Protein AF-A0A7C2ALP2-F1 (afdb_monomer_lite)

Sequence (215 aa):
ESLTKATGLYDIWLYVAELVGLPAATTARVCMTFLVVGSTAAFIIWMESPIRAMFAEVPAGTFPNALTRRDEHGTHHQALWSQAAVVSVLILLPLVSIWTGTRGSEEFLTLLNDMSSLSLVVPYVFIALAYVRARRQGMQAPFQMTSSNRVATAVGMLVLVVSALGYFGAGLFALQEDPIRWTYVAVVYGGPIALIFLGLALRAVSLRLHGTPRR

Secondary structure (DSSP, 8-state):
----TTTHHHHHHHHHHHHHTS-HHHHHHHHHHHHHHHHHHHHHHHHHHHHHHHHHHSPTTSS-HHHH---TTS--HHHHHHHHHHHHHHHHHHHHHHHTTSS-HHHHHHHHHHHHHHHHHHHHHHHHHHHHHHHHTT---SS-S-S-HHHHHHHHHHHHHHHHHHHHHHHHGGGSSSS--HHHHHHHHHHHHHHHHHHHHHHHHHHHHH-SPP-

Radius of gyration: 22.5 Å; chains: 1; bounding box: 46×51×53 Å

Structure (mmCIF, N/CA/C/O backbone):
data_AF-A0A7C2ALP2-F1
#
_entry.id   AF-A0A7C2ALP2-F1
#
loop_
_atom_site.group_PDB
_atom_site.id
_atom_site.type_symbol
_atom_site.label_atom_id
_atom_site.label_alt_id
_atom_site.label_comp_id
_atom_site.label_asym_id
_atom_site.label_entity_id
_atom_site.label_seq_id
_atom_site.pdbx_PDB_ins_code
_atom_site.Cartn_x
_atom_site.Cartn_y
_atom_site.Cartn_z
_atom_site.occupancy
_atom_site.B_iso_or_equiv
_atom_site.auth_seq_id
_atom_site.auth_comp_id
_atom_site.auth_asym_id
_atom_site.auth_atom_id
_atom_site.pdbx_PDB_model_num
ATOM 1 N N . GLU A 1 1 ? 7.553 17.684 -25.164 1.00 45.72 1 GLU A N 1
ATOM 2 C CA . GLU A 1 1 ? 7.094 16.322 -24.822 1.00 45.72 1 GLU A CA 1
ATOM 3 C C . GLU A 1 1 ? 6.236 16.370 -23.574 1.00 45.72 1 GLU A C 1
ATOM 5 O O . GLU A 1 1 ? 6.493 17.193 -22.703 1.00 45.72 1 GLU A O 1
ATOM 10 N N . SER A 1 2 ? 5.190 15.550 -23.505 1.00 53.53 2 SER A N 1
ATOM 11 C CA . SER A 1 2 ? 4.434 15.346 -22.269 1.00 53.53 2 SER A CA 1
ATOM 12 C C . SER A 1 2 ? 5.289 14.547 -21.285 1.00 53.53 2 SER A C 1
ATOM 14 O O . SER A 1 2 ? 5.757 13.472 -21.645 1.00 53.53 2 SER A O 1
ATOM 16 N N . LEU A 1 3 ? 5.468 15.050 -20.062 1.00 61.44 3 LEU A N 1
ATOM 17 C CA . LEU A 1 3 ? 6.101 14.314 -18.963 1.00 61.44 3 LEU A CA 1
ATOM 18 C C . LEU A 1 3 ? 5.344 13.002 -18.705 1.00 61.44 3 LEU A C 1
ATOM 20 O O . LEU A 1 3 ? 4.203 13.012 -18.244 1.00 61.44 3 LEU A O 1
ATOM 24 N N . THR A 1 4 ? 5.986 11.881 -19.007 1.00 70.50 4 THR A N 1
ATOM 25 C CA . THR A 1 4 ? 5.504 10.521 -18.732 1.00 70.50 4 THR A CA 1
ATOM 26 C C . THR A 1 4 ? 5.921 10.081 -17.325 1.00 70.50 4 THR A C 1
ATOM 28 O O . THR A 1 4 ? 7.003 10.447 -16.865 1.00 70.50 4 THR A O 1
ATOM 31 N N . LYS A 1 5 ? 5.105 9.304 -16.594 1.00 68.38 5 LYS A N 1
ATOM 32 C CA . LYS A 1 5 ? 5.440 8.879 -15.216 1.00 68.38 5 LYS A CA 1
ATOM 33 C C . LYS A 1 5 ? 6.710 8.020 -15.168 1.00 68.38 5 LYS A C 1
ATOM 35 O O . LYS A 1 5 ? 7.434 8.059 -14.178 1.00 68.38 5 LYS A O 1
ATOM 40 N N . ALA A 1 6 ? 6.987 7.261 -16.225 1.00 70.00 6 ALA A N 1
ATOM 41 C CA . ALA A 1 6 ? 8.123 6.358 -16.343 1.00 70.00 6 ALA A CA 1
ATOM 42 C C . ALA A 1 6 ? 9.454 7.092 -16.570 1.00 70.00 6 ALA A C 1
ATOM 44 O O . ALA A 1 6 ? 10.488 6.624 -16.097 1.00 70.00 6 ALA A O 1
ATOM 45 N N . THR A 1 7 ? 9.442 8.234 -17.265 1.00 81.88 7 THR A N 1
ATOM 46 C CA . THR A 1 7 ? 10.653 9.020 -17.579 1.00 81.88 7 THR A CA 1
ATOM 47 C C . THR A 1 7 ? 10.757 10.309 -16.777 1.00 81.88 7 THR A C 1
ATOM 49 O O . THR A 1 7 ? 11.836 10.886 -16.699 1.00 81.88 7 THR A O 1
ATOM 52 N N . GLY A 1 8 ? 9.679 10.736 -16.116 1.00 83.25 8 GLY A N 1
ATOM 53 C CA . GLY A 1 8 ? 9.558 12.092 -15.589 1.00 83.25 8 GLY A CA 1
ATOM 54 C C . GLY A 1 8 ? 10.661 12.499 -14.616 1.00 83.25 8 GLY A C 1
ATOM 55 O O . GLY A 1 8 ? 11.104 13.640 -14.641 1.00 83.25 8 GLY A O 1
ATOM 56 N N . LEU A 1 9 ? 11.174 11.568 -13.805 1.00 86.06 9 LEU A N 1
ATOM 57 C CA . LEU A 1 9 ? 12.315 11.841 -12.923 1.00 86.06 9 LEU A CA 1
ATOM 58 C C . LEU A 1 9 ? 13.596 12.160 -13.705 1.00 86.06 9 LEU A C 1
ATOM 60 O O . LEU A 1 9 ? 14.333 13.061 -13.317 1.00 86.06 9 LEU A O 1
ATOM 64 N N . TYR A 1 10 ? 13.854 11.450 -14.803 1.00 89.44 10 TYR A N 1
ATOM 65 C CA . TYR A 1 10 ? 14.991 11.723 -15.680 1.00 89.44 10 TYR A CA 1
ATOM 66 C C . TYR A 1 10 ? 14.815 13.059 -16.411 1.00 89.44 10 TYR A C 1
ATOM 68 O O . TYR A 1 10 ? 15.737 13.874 -16.422 1.00 89.44 10 TYR A O 1
ATOM 76 N N . ASP A 1 11 ? 13.613 13.312 -16.931 1.00 89.19 11 ASP A N 1
ATOM 77 C CA . ASP A 1 11 ? 13.280 14.524 -17.687 1.00 89.19 11 ASP A CA 1
ATOM 78 C C . ASP A 1 11 ? 13.404 15.791 -16.822 1.00 89.19 11 ASP A C 1
ATOM 80 O O . ASP A 1 11 ? 13.928 16.812 -17.270 1.00 89.19 11 ASP A O 1
ATOM 84 N N . ILE A 1 12 ? 13.008 15.714 -15.545 1.00 90.50 12 ILE A N 1
ATOM 85 C CA . ILE A 1 12 ? 13.205 16.800 -14.573 1.00 90.50 12 ILE A CA 1
ATOM 86 C C . ILE A 1 12 ? 14.693 17.129 -14.426 1.00 90.50 12 ILE A C 1
ATOM 88 O O . ILE A 1 12 ? 15.065 18.302 -14.433 1.00 90.50 12 ILE A O 1
ATOM 92 N N . TRP A 1 13 ? 15.558 16.120 -14.308 1.00 92.12 13 TRP A N 1
ATOM 93 C CA . TRP A 1 13 ? 16.991 16.362 -14.156 1.00 92.12 13 TRP A CA 1
ATOM 94 C C . TRP A 1 13 ? 17.646 16.911 -15.422 1.00 92.12 13 TRP A C 1
ATOM 96 O O . TRP A 1 13 ? 18.584 17.699 -15.302 1.00 92.12 13 TRP A O 1
ATOM 106 N N . LEU A 1 14 ? 17.154 16.547 -16.611 1.00 91.62 14 LEU A N 1
ATOM 107 C CA . LEU A 1 14 ? 17.582 17.178 -17.862 1.00 91.62 14 LEU A CA 1
ATOM 108 C C . LEU A 1 14 ? 17.275 18.679 -17.839 1.00 91.62 14 LEU A C 1
ATOM 110 O O . LEU A 1 14 ? 18.182 19.490 -18.014 1.00 91.62 14 LEU A O 1
ATOM 114 N N . TYR A 1 15 ? 16.029 19.042 -17.524 1.00 90.06 15 TYR A N 1
ATOM 115 C CA . TYR A 1 15 ? 15.596 20.437 -17.462 1.00 90.06 15 TYR A CA 1
ATOM 116 C C . TYR A 1 15 ? 16.360 21.248 -16.404 1.00 90.06 15 TYR A C 1
ATOM 118 O O . TYR A 1 15 ? 16.819 22.361 -16.661 1.00 90.06 15 TYR A O 1
ATOM 126 N N . VAL A 1 16 ? 16.549 20.682 -15.208 1.00 91.75 16 VAL A N 1
ATOM 127 C CA . VAL A 1 16 ? 17.317 21.328 -14.132 1.00 91.75 16 VAL A CA 1
ATOM 128 C C . VAL A 1 16 ? 18.767 21.559 -14.555 1.00 91.75 16 VAL A C 1
ATOM 130 O O . VAL A 1 16 ? 19.329 22.616 -14.276 1.00 91.75 16 VAL A O 1
ATOM 133 N N . ALA A 1 17 ? 19.383 20.593 -15.232 1.00 91.75 17 ALA A N 1
ATOM 134 C CA . ALA A 1 17 ? 20.761 20.726 -15.675 1.00 91.75 17 ALA A CA 1
ATOM 135 C C . ALA A 1 17 ? 20.926 21.802 -16.761 1.00 91.75 17 ALA A C 1
ATOM 137 O O . ALA A 1 17 ? 21.902 22.550 -16.709 1.00 91.75 17 ALA A O 1
ATOM 138 N N . GLU A 1 18 ? 19.961 21.936 -17.675 1.00 92.00 18 GLU A N 1
ATOM 139 C CA . GLU A 1 18 ? 19.926 23.028 -18.656 1.00 92.00 18 GLU A CA 1
ATOM 140 C C . GLU A 1 18 ? 19.797 24.400 -17.983 1.00 92.00 18 GLU A C 1
ATOM 142 O O . GLU A 1 18 ? 20.544 25.317 -18.320 1.00 92.00 18 GLU A O 1
ATOM 147 N N . LEU A 1 19 ? 18.923 24.529 -16.977 1.00 93.06 19 LEU A N 1
ATOM 148 C CA . LEU A 1 19 ? 18.723 25.780 -16.235 1.00 93.06 19 LEU A CA 1
ATOM 149 C C . LEU A 1 19 ? 20.005 26.261 -15.529 1.00 93.06 19 LEU A C 1
ATOM 151 O O . LEU A 1 19 ? 20.239 27.461 -15.404 1.00 93.06 19 LEU A O 1
ATOM 155 N N . VAL A 1 20 ? 20.831 25.323 -15.063 1.00 93.12 20 VAL A N 1
ATOM 156 C CA . VAL A 1 20 ? 22.079 25.597 -14.328 1.00 93.12 20 VAL A CA 1
ATOM 157 C C . VAL A 1 20 ? 23.299 25.677 -15.268 1.00 93.12 20 VAL A C 1
ATOM 159 O O . VAL A 1 20 ? 24.395 26.021 -14.832 1.00 93.12 20 VAL A O 1
ATOM 162 N N . GLY A 1 21 ? 23.132 25.402 -16.568 1.00 92.38 21 GLY A N 1
ATOM 163 C CA . GLY A 1 21 ? 24.217 25.432 -17.556 1.00 92.38 21 GLY A CA 1
ATOM 164 C C . GLY A 1 21 ? 25.185 24.243 -17.472 1.00 92.38 21 GLY A C 1
ATOM 165 O O . GLY A 1 21 ? 26.334 24.349 -17.901 1.00 92.38 21 GLY A O 1
ATOM 166 N N . LEU A 1 22 ? 24.749 23.114 -16.906 1.00 92.94 22 LEU A N 1
ATOM 167 C CA . LEU A 1 22 ? 25.533 21.880 -16.807 1.00 92.94 22 LEU A CA 1
ATOM 168 C C . LEU A 1 22 ? 25.247 20.931 -17.987 1.00 92.94 22 LEU A C 1
ATOM 170 O O . LEU A 1 22 ? 24.175 20.999 -18.588 1.00 92.94 22 LEU A O 1
ATOM 174 N N . PRO A 1 23 ? 26.151 19.980 -18.303 1.00 93.88 23 PRO A N 1
ATOM 175 C CA . PRO A 1 23 ? 25.892 18.958 -19.317 1.00 93.88 23 PRO A CA 1
ATOM 176 C C . PRO A 1 23 ? 24.684 18.082 -18.943 1.00 93.88 23 PRO A C 1
ATOM 178 O O . PRO A 1 23 ? 24.790 17.191 -18.095 1.00 93.88 23 PRO A O 1
ATOM 181 N N . ALA A 1 24 ? 23.541 18.318 -19.597 1.00 89.69 24 ALA A N 1
ATOM 182 C CA . ALA A 1 24 ? 22.244 17.787 -19.177 1.00 89.69 24 ALA A CA 1
ATOM 183 C C . ALA A 1 24 ? 22.211 16.262 -19.019 1.00 89.69 24 ALA A C 1
ATOM 185 O O . ALA A 1 24 ? 21.857 15.744 -17.957 1.00 89.69 24 ALA A O 1
ATOM 186 N N . ALA A 1 25 ? 22.673 15.532 -20.036 1.00 90.06 25 ALA A N 1
ATOM 187 C CA . ALA A 1 25 ? 22.669 14.072 -20.022 1.00 90.06 25 ALA A CA 1
ATOM 188 C C . ALA A 1 25 ? 23.549 13.477 -18.907 1.00 90.06 25 ALA A C 1
ATOM 190 O O . ALA A 1 25 ? 23.173 12.474 -18.298 1.00 90.06 25 ALA A O 1
ATOM 191 N N . THR A 1 26 ? 24.711 14.077 -18.630 1.00 91.31 26 THR A N 1
ATOM 192 C CA . THR A 1 26 ? 25.642 13.587 -17.602 1.00 91.31 26 THR A CA 1
ATOM 193 C C . THR A 1 26 ? 25.084 13.838 -16.211 1.00 91.31 26 THR A C 1
ATOM 195 O O . THR A 1 26 ? 25.036 12.912 -15.403 1.00 91.31 26 THR A O 1
ATOM 198 N N . THR A 1 27 ? 24.599 15.055 -15.952 1.00 91.62 27 THR A N 1
ATOM 199 C CA . THR A 1 27 ? 23.980 15.416 -14.673 1.00 91.62 27 THR A CA 1
ATOM 200 C C . THR A 1 27 ? 22.790 14.511 -14.376 1.00 91.62 27 THR A C 1
ATOM 202 O O . THR A 1 27 ? 22.748 13.890 -13.316 1.00 91.62 27 THR A O 1
ATOM 205 N N . ALA A 1 28 ? 21.880 14.335 -15.339 1.00 92.62 28 ALA A N 1
ATOM 206 C CA . ALA A 1 28 ? 20.717 13.473 -15.163 1.00 92.62 28 ALA A CA 1
ATOM 207 C C . ALA A 1 28 ? 21.105 12.015 -14.875 1.00 92.62 28 ALA A C 1
ATOM 209 O O . ALA A 1 28 ? 20.563 11.405 -13.957 1.00 92.62 28 ALA A O 1
ATOM 210 N N . ARG A 1 29 ? 22.095 11.452 -15.583 1.00 92.19 29 ARG A N 1
ATOM 211 C CA . ARG A 1 29 ? 22.579 10.080 -15.324 1.00 92.19 29 ARG A CA 1
ATOM 212 C C . ARG A 1 29 ? 23.192 9.925 -13.931 1.00 92.19 29 ARG A C 1
ATOM 214 O O . ARG A 1 29 ? 22.924 8.928 -13.259 1.00 92.19 29 ARG A O 1
ATOM 221 N N . VAL A 1 30 ? 23.989 10.896 -13.487 1.00 94.31 30 VAL A N 1
ATOM 222 C CA . VAL A 1 30 ? 24.606 10.881 -12.152 1.00 94.31 30 VAL A CA 1
ATOM 223 C C . VAL A 1 30 ? 23.532 10.968 -11.066 1.00 94.31 30 VAL A C 1
ATOM 225 O O . VAL A 1 30 ? 23.496 10.119 -10.176 1.00 94.31 30 VAL A O 1
ATOM 228 N N . CYS A 1 31 ? 22.606 11.923 -11.172 1.00 93.38 31 CYS A N 1
ATOM 229 C CA . CYS A 1 31 ? 21.497 12.080 -10.231 1.00 93.38 31 CYS A CA 1
ATOM 230 C C . CYS A 1 31 ? 20.610 10.830 -10.168 1.00 93.38 31 CYS A C 1
ATOM 232 O O . CYS A 1 31 ? 20.282 10.365 -9.077 1.00 93.38 31 CYS A O 1
ATOM 234 N N . MET A 1 32 ? 20.281 10.230 -11.316 1.00 93.50 32 MET A N 1
ATOM 235 C CA . MET A 1 32 ? 19.507 8.986 -11.350 1.00 93.50 32 MET A CA 1
ATOM 236 C C . MET A 1 32 ? 20.260 7.811 -10.726 1.00 93.50 32 MET A C 1
ATOM 238 O O . MET A 1 32 ? 19.645 6.989 -10.055 1.00 93.50 32 MET A O 1
ATOM 242 N N . THR A 1 33 ? 21.584 7.740 -10.881 1.00 93.69 33 THR A N 1
ATOM 243 C CA . THR A 1 33 ? 22.393 6.697 -10.231 1.00 93.69 33 THR A CA 1
ATOM 244 C C . THR A 1 33 ? 22.316 6.821 -8.710 1.00 93.69 33 THR A C 1
ATOM 246 O O . THR A 1 33 ? 22.060 5.832 -8.023 1.00 93.69 33 THR A O 1
ATOM 249 N N . PHE A 1 34 ? 22.455 8.038 -8.174 1.00 94.88 34 PHE A N 1
ATOM 250 C CA . PHE A 1 34 ? 22.276 8.284 -6.742 1.00 94.88 34 PHE A CA 1
ATOM 251 C C . PHE A 1 34 ? 20.867 7.943 -6.264 1.00 94.88 34 PHE A C 1
ATOM 253 O O . PHE A 1 34 ? 20.720 7.337 -5.203 1.00 94.88 34 PHE A O 1
ATOM 260 N N . LEU A 1 35 ? 19.843 8.279 -7.051 1.00 93.81 35 LEU A N 1
ATOM 261 C CA . LEU A 1 35 ? 18.463 7.939 -6.729 1.00 93.81 35 LEU A CA 1
ATOM 262 C C . LEU A 1 35 ? 18.270 6.421 -6.648 1.00 93.81 35 LEU A C 1
ATOM 264 O O . LEU A 1 35 ? 17.722 5.936 -5.666 1.00 93.81 35 LEU A O 1
ATOM 268 N N . VAL A 1 36 ? 18.782 5.660 -7.619 1.00 93.12 36 VAL A N 1
ATOM 269 C CA . VAL A 1 36 ? 18.698 4.191 -7.615 1.00 93.12 36 VAL A CA 1
ATOM 270 C C . VAL A 1 36 ? 19.386 3.600 -6.385 1.00 93.12 36 VAL A C 1
ATOM 272 O O . VAL A 1 36 ? 18.797 2.765 -5.696 1.00 93.12 36 VAL A O 1
ATOM 275 N N . VAL A 1 37 ? 20.605 4.045 -6.069 1.00 95.38 37 VAL A N 1
ATOM 276 C CA . VAL A 1 37 ? 21.350 3.559 -4.895 1.00 95.38 37 VAL A CA 1
ATOM 277 C C . VAL A 1 37 ? 20.610 3.902 -3.598 1.00 95.38 37 VAL A C 1
ATOM 279 O O . VAL A 1 37 ? 20.399 3.024 -2.760 1.00 95.38 37 VAL A O 1
ATOM 282 N N . GLY A 1 38 ? 20.158 5.149 -3.449 1.00 95.31 38 GLY A N 1
ATOM 283 C CA . GLY A 1 38 ? 19.431 5.612 -2.267 1.00 95.31 38 GLY A CA 1
ATOM 284 C C . GLY A 1 38 ? 18.092 4.899 -2.076 1.00 95.31 38 GLY A C 1
ATOM 285 O O . GLY A 1 38 ? 17.796 4.422 -0.981 1.00 95.31 38 GLY A O 1
ATOM 286 N N . SER A 1 39 ? 17.302 4.755 -3.142 1.00 92.44 39 SER A N 1
ATOM 287 C CA . SER A 1 39 ? 16.027 4.033 -3.110 1.00 92.44 39 SER A CA 1
ATOM 288 C C . SER A 1 39 ? 16.213 2.547 -2.809 1.00 92.44 39 SER A C 1
ATOM 290 O O . SER A 1 39 ? 15.410 1.982 -2.073 1.00 92.44 39 SER A O 1
ATOM 292 N N . THR A 1 40 ? 17.284 1.920 -3.307 1.00 91.31 40 THR A N 1
ATOM 293 C CA . THR A 1 40 ? 17.601 0.517 -2.994 1.00 91.31 40 THR A CA 1
ATOM 294 C C . THR A 1 40 ? 17.957 0.349 -1.517 1.00 91.31 40 THR A C 1
ATOM 296 O O . THR A 1 40 ? 17.433 -0.545 -0.855 1.00 91.31 40 THR A O 1
ATOM 299 N N . ALA A 1 41 ? 18.792 1.237 -0.968 1.00 92.00 41 ALA A N 1
ATOM 300 C CA . ALA A 1 41 ? 19.132 1.218 0.453 1.00 92.00 41 ALA A CA 1
ATOM 301 C C . ALA A 1 41 ? 17.893 1.427 1.340 1.00 92.00 41 ALA A C 1
ATOM 303 O O . ALA A 1 41 ? 17.688 0.689 2.305 1.00 92.00 41 ALA A O 1
ATOM 304 N N . ALA A 1 42 ? 17.026 2.380 0.981 1.00 92.19 42 ALA A N 1
ATOM 305 C CA . ALA A 1 42 ? 15.760 2.593 1.673 1.00 92.19 42 ALA A CA 1
ATOM 306 C C . ALA A 1 42 ? 14.863 1.347 1.598 1.00 92.19 42 ALA A C 1
ATOM 308 O O . ALA A 1 42 ? 14.339 0.909 2.620 1.00 92.19 42 ALA A O 1
ATOM 309 N N . PHE A 1 43 ? 14.726 0.736 0.418 1.00 88.25 43 PHE A N 1
ATOM 310 C CA . PHE A 1 43 ? 13.912 -0.463 0.220 1.00 88.25 43 PHE A CA 1
ATOM 311 C C . PHE A 1 43 ? 14.332 -1.617 1.140 1.00 88.25 43 PHE A C 1
ATOM 313 O O . PHE A 1 43 ? 13.471 -2.260 1.737 1.00 88.25 43 PHE A O 1
ATOM 320 N N . ILE A 1 44 ? 15.640 -1.835 1.328 1.00 85.81 44 ILE A N 1
ATOM 321 C CA . ILE A 1 44 ? 16.165 -2.872 2.232 1.00 85.81 44 ILE A CA 1
ATOM 322 C C . ILE A 1 44 ? 15.654 -2.677 3.665 1.00 85.81 44 ILE A C 1
ATOM 324 O O . ILE A 1 44 ? 15.185 -3.630 4.283 1.00 85.81 44 ILE A O 1
ATOM 328 N N . ILE A 1 45 ? 15.682 -1.443 4.172 1.00 86.69 45 ILE A N 1
ATOM 329 C CA . ILE A 1 45 ? 15.191 -1.111 5.519 1.00 86.69 45 ILE A CA 1
ATOM 330 C C . ILE A 1 45 ? 13.666 -1.288 5.599 1.00 86.69 45 ILE A C 1
ATOM 332 O O . ILE A 1 45 ? 13.132 -1.844 6.563 1.00 86.69 45 ILE A O 1
ATOM 336 N N . TRP A 1 46 ? 12.956 -0.845 4.561 1.00 87.62 46 TRP A N 1
ATOM 337 C CA . TRP A 1 46 ? 11.497 -0.915 4.485 1.00 87.62 46 TRP A CA 1
ATOM 338 C C . TRP A 1 46 ? 10.947 -2.340 4.382 1.00 87.62 46 TRP A C 1
ATOM 340 O O . TRP A 1 46 ? 9.787 -2.546 4.723 1.00 87.62 46 TRP A O 1
ATOM 350 N N . MET A 1 47 ? 11.734 -3.334 3.962 1.00 84.31 47 MET A N 1
ATOM 351 C CA . MET A 1 47 ? 11.259 -4.722 3.915 1.00 84.31 47 MET A CA 1
ATOM 352 C C . MET A 1 47 ? 11.000 -5.314 5.304 1.00 84.31 47 MET A C 1
ATOM 354 O O . MET A 1 47 ? 10.077 -6.112 5.465 1.00 84.31 47 MET A O 1
ATOM 358 N N . GLU A 1 48 ? 11.799 -4.942 6.303 1.00 82.56 48 GLU A N 1
ATOM 359 C CA . GLU A 1 48 ? 11.728 -5.543 7.635 1.00 82.56 48 GLU A CA 1
ATOM 360 C C . GLU A 1 48 ? 10.736 -4.831 8.563 1.00 82.56 48 GLU A C 1
ATOM 362 O O . GLU A 1 48 ? 9.994 -5.481 9.308 1.00 82.56 48 GLU A O 1
ATOM 367 N N . SER A 1 49 ? 10.720 -3.495 8.526 1.00 86.38 49 SER A N 1
ATOM 368 C CA . SER A 1 49 ? 9.985 -2.674 9.495 1.00 86.38 49 SER A CA 1
ATOM 369 C C . SER A 1 49 ? 8.478 -2.997 9.567 1.00 86.38 49 SER A C 1
ATOM 371 O O . SER A 1 49 ? 7.995 -3.265 10.674 1.00 86.38 49 SER A O 1
ATOM 373 N N . PRO A 1 50 ? 7.729 -3.079 8.447 1.00 83.00 50 PRO A N 1
ATOM 374 C CA . PRO A 1 50 ? 6.292 -3.347 8.481 1.00 83.00 50 PRO A CA 1
ATOM 375 C C . PRO A 1 50 ? 5.955 -4.748 8.999 1.00 83.00 50 PRO A C 1
ATOM 377 O O . PRO A 1 50 ? 5.021 -4.899 9.785 1.00 83.00 50 PRO A O 1
ATOM 380 N N . ILE A 1 51 ? 6.733 -5.771 8.615 1.00 83.94 51 ILE A N 1
ATOM 381 C CA . ILE A 1 51 ? 6.523 -7.150 9.086 1.00 83.94 51 ILE A CA 1
ATOM 382 C C . ILE A 1 51 ? 6.687 -7.217 10.599 1.00 83.94 51 ILE A C 1
ATOM 384 O O . ILE A 1 51 ? 5.847 -7.780 11.304 1.00 83.94 51 ILE A O 1
ATOM 388 N N . ARG A 1 52 ? 7.789 -6.649 11.096 1.00 81.12 52 ARG A N 1
ATOM 389 C CA . ARG A 1 52 ? 8.121 -6.685 12.516 1.00 81.12 52 ARG A CA 1
ATOM 390 C C . ARG A 1 52 ? 7.062 -5.954 13.339 1.00 81.12 52 ARG A C 1
ATOM 392 O O . ARG A 1 52 ? 6.620 -6.497 14.346 1.00 81.12 52 ARG A O 1
ATOM 399 N N . ALA A 1 53 ? 6.624 -4.776 12.890 1.00 84.06 53 ALA A N 1
ATOM 400 C CA . ALA A 1 53 ? 5.556 -4.022 13.541 1.00 84.06 53 ALA A CA 1
ATOM 401 C C . ALA A 1 53 ? 4.235 -4.813 13.569 1.00 84.06 53 ALA A C 1
ATOM 403 O O . ALA A 1 53 ? 3.633 -4.971 14.630 1.00 84.06 53 ALA A O 1
ATOM 404 N N . MET A 1 54 ? 3.833 -5.404 12.437 1.00 84.38 54 MET A N 1
ATOM 405 C CA . MET A 1 54 ? 2.595 -6.181 12.338 1.00 84.38 54 MET A CA 1
ATOM 406 C C . MET A 1 54 ? 2.575 -7.371 13.308 1.00 84.38 54 MET A C 1
ATOM 408 O O . MET A 1 54 ? 1.598 -7.572 14.023 1.00 84.38 54 MET A O 1
ATOM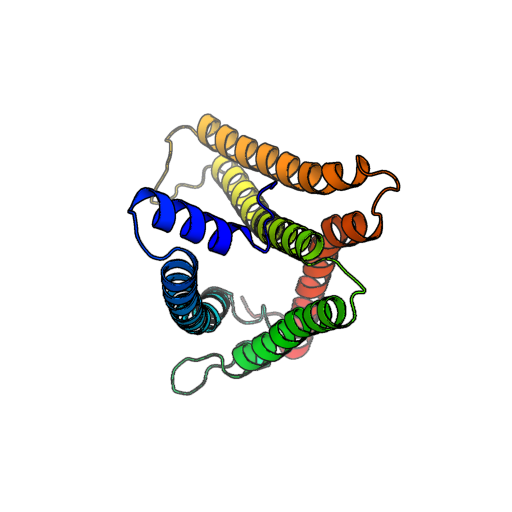 412 N N . PHE A 1 55 ? 3.646 -8.165 13.369 1.00 82.50 55 PHE A N 1
ATOM 413 C CA . PHE A 1 55 ? 3.688 -9.335 14.255 1.00 82.50 55 PHE A CA 1
ATOM 414 C C . PHE A 1 55 ? 3.985 -9.002 15.723 1.00 82.50 55 PHE A C 1
ATOM 416 O O . PHE A 1 55 ? 3.784 -9.856 16.589 1.00 82.50 55 PHE A O 1
ATOM 423 N N . ALA A 1 56 ? 4.449 -7.789 16.030 1.00 79.19 56 ALA A N 1
ATOM 424 C CA . ALA A 1 56 ? 4.639 -7.338 17.405 1.00 79.19 56 ALA A CA 1
ATOM 425 C C . ALA A 1 56 ? 3.319 -6.946 18.087 1.00 79.19 56 ALA A C 1
ATOM 427 O O . ALA A 1 56 ? 3.162 -7.204 19.279 1.00 79.19 56 ALA A O 1
ATOM 428 N N . GLU A 1 57 ? 2.382 -6.349 17.348 1.00 78.75 57 GLU A N 1
ATOM 429 C CA . GLU A 1 57 ? 1.145 -5.791 17.915 1.00 78.75 57 GLU A CA 1
ATOM 430 C C . GLU A 1 57 ? -0.046 -6.756 17.890 1.00 78.75 57 GLU A C 1
ATOM 432 O O . GLU A 1 57 ? -1.023 -6.582 18.622 1.00 78.75 57 GLU A O 1
ATOM 437 N N . VAL A 1 58 ? 0.007 -7.783 17.044 1.00 79.75 58 VAL A N 1
ATOM 438 C CA . VAL A 1 58 ? -1.132 -8.673 16.825 1.00 79.75 58 VAL A CA 1
ATOM 439 C C . VAL A 1 58 ? -1.201 -9.766 17.910 1.00 79.75 58 VAL A C 1
ATOM 441 O O . VAL A 1 58 ? -0.202 -10.445 18.159 1.00 79.75 58 VAL A O 1
ATOM 444 N N . PRO A 1 59 ? -2.378 -10.013 18.530 1.00 76.81 59 PRO A N 1
ATOM 445 C CA . PRO A 1 59 ? -2.537 -11.052 19.545 1.00 76.81 59 PRO A CA 1
ATOM 446 C C . PRO A 1 59 ? -2.152 -12.451 19.051 1.00 76.81 59 PRO A C 1
ATOM 448 O O . PRO A 1 59 ? -2.406 -12.816 17.892 1.00 76.81 59 PRO A O 1
ATOM 451 N N . ALA A 1 60 ? -1.617 -13.265 19.964 1.00 73.50 60 ALA A N 1
ATOM 452 C CA . ALA A 1 60 ? -1.294 -14.663 19.699 1.00 73.50 60 ALA A CA 1
ATOM 453 C C . ALA A 1 60 ? -2.520 -15.427 19.161 1.00 73.50 60 ALA A C 1
ATOM 455 O O . ALA A 1 60 ? -3.642 -15.260 19.638 1.00 73.50 60 ALA A O 1
ATOM 456 N N . GLY A 1 61 ? -2.306 -16.262 18.142 1.00 73.62 61 GLY A N 1
ATOM 457 C CA . GLY A 1 61 ? -3.368 -17.029 17.481 1.00 73.62 61 GLY A CA 1
ATOM 458 C C . GLY A 1 61 ? -4.076 -16.311 16.326 1.00 73.62 61 GLY A C 1
ATOM 459 O O . GLY A 1 61 ? -4.898 -16.932 15.651 1.00 73.62 61 GLY A O 1
ATOM 460 N N . THR A 1 62 ? -3.748 -15.049 16.025 1.00 81.31 62 THR A N 1
ATOM 461 C CA . THR A 1 62 ? -4.277 -14.371 14.822 1.00 81.31 62 THR A CA 1
ATOM 462 C C . THR A 1 62 ? -3.669 -14.932 13.534 1.00 81.31 62 THR A C 1
ATOM 464 O O . THR A 1 62 ? -4.391 -15.168 12.566 1.00 81.31 62 THR A O 1
ATOM 467 N N . PHE A 1 63 ? -2.362 -15.201 13.543 1.00 82.75 63 PHE A N 1
ATOM 468 C CA . PHE A 1 63 ? -1.624 -15.807 12.434 1.00 82.75 63 PHE A CA 1
ATOM 469 C C . PHE A 1 63 ? -1.080 -17.191 12.820 1.00 82.75 63 PHE A C 1
ATOM 471 O O . PHE A 1 63 ? -0.838 -17.436 14.006 1.00 82.75 63 PHE A O 1
ATOM 478 N N . PRO A 1 64 ? -0.841 -18.085 11.839 1.00 79.75 64 PRO A N 1
ATOM 479 C CA . PRO A 1 64 ? -0.193 -19.370 12.085 1.00 79.75 64 PRO A CA 1
ATOM 480 C C . PRO A 1 64 ? 1.174 -19.217 12.771 1.00 79.75 64 PRO A C 1
ATOM 482 O O .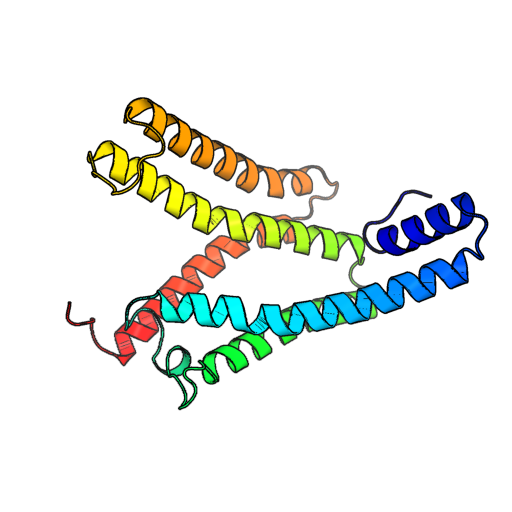 PRO A 1 64 ? 1.952 -18.342 12.390 1.00 79.75 64 PRO A O 1
ATOM 485 N N . ASN A 1 65 ? 1.510 -20.123 13.700 1.00 75.50 65 ASN A N 1
ATOM 486 C CA . ASN A 1 65 ? 2.780 -20.102 14.441 1.00 75.50 65 ASN A CA 1
ATOM 487 C C . ASN A 1 65 ? 4.024 -20.124 13.547 1.00 75.50 65 ASN A C 1
ATOM 489 O O . ASN A 1 65 ? 5.060 -19.601 13.941 1.00 75.50 65 ASN A O 1
ATOM 493 N N . ALA A 1 66 ? 3.929 -20.688 12.341 1.00 76.94 66 ALA A N 1
ATOM 494 C CA . ALA A 1 66 ? 5.009 -20.615 11.363 1.00 76.94 66 ALA A CA 1
ATOM 495 C C . ALA A 1 66 ? 5.392 -19.153 11.055 1.00 76.94 66 ALA A C 1
ATOM 497 O O . ALA A 1 66 ? 6.558 -18.790 11.089 1.00 76.94 66 ALA A O 1
ATOM 498 N N . LEU A 1 67 ? 4.413 -18.267 10.855 1.00 77.19 67 LEU A N 1
ATOM 499 C CA . LEU A 1 67 ? 4.677 -16.865 10.517 1.00 77.19 67 LEU A CA 1
ATOM 500 C C . LEU A 1 67 ? 5.041 -16.017 11.744 1.00 77.19 67 LEU A C 1
ATOM 502 O O . LEU A 1 67 ? 5.775 -15.043 11.623 1.00 77.19 67 LEU A O 1
ATOM 506 N N . THR A 1 68 ? 4.559 -16.382 12.933 1.00 77.38 68 THR A N 1
ATOM 507 C CA . THR A 1 68 ? 4.773 -15.594 14.158 1.00 77.38 68 THR A CA 1
ATOM 508 C C . THR A 1 68 ? 5.977 -16.044 14.983 1.00 77.38 68 THR A C 1
ATOM 510 O O . THR A 1 68 ? 6.372 -15.330 15.906 1.00 77.38 68 THR A O 1
ATOM 513 N N . ARG A 1 69 ? 6.600 -17.189 14.667 1.00 75.88 69 ARG A N 1
ATOM 514 C CA . ARG A 1 69 ? 7.778 -17.687 15.389 1.00 75.88 69 ARG A CA 1
ATOM 515 C C . ARG A 1 69 ? 8.934 -16.690 15.289 1.00 75.88 69 ARG A C 1
ATOM 517 O O . ARG A 1 69 ? 9.313 -16.276 14.194 1.00 75.88 69 ARG A O 1
ATOM 524 N N . ARG A 1 70 ? 9.488 -16.327 16.447 1.00 72.50 70 ARG A N 1
ATOM 525 C CA . ARG A 1 70 ? 10.687 -15.489 16.568 1.00 72.50 70 ARG A CA 1
ATOM 526 C C . ARG A 1 70 ? 11.934 -16.361 16.648 1.00 72.50 70 ARG A C 1
ATOM 528 O O . ARG A 1 70 ? 11.885 -17.454 17.215 1.00 72.50 70 ARG A O 1
ATOM 535 N N . ASP A 1 71 ? 13.019 -15.879 16.059 1.00 76.25 71 ASP A N 1
ATOM 536 C CA . ASP A 1 71 ? 14.359 -16.409 16.291 1.00 76.25 71 ASP A CA 1
ATOM 537 C C . ASP A 1 71 ? 14.967 -15.855 17.596 1.00 76.25 71 ASP A C 1
ATOM 539 O O . ASP A 1 71 ? 14.332 -15.093 18.330 1.00 76.25 71 ASP A O 1
ATOM 543 N N . GLU A 1 72 ? 16.211 -16.243 17.880 1.00 71.06 72 GLU A N 1
ATOM 544 C CA . GLU A 1 72 ? 16.984 -15.803 19.052 1.00 71.06 72 GLU A CA 1
ATOM 545 C C . GLU A 1 72 ? 17.232 -14.285 19.090 1.00 71.06 72 GLU A C 1
ATOM 547 O O . GLU A 1 72 ? 17.433 -13.715 20.159 1.00 71.06 72 GLU A O 1
ATOM 552 N N . HIS A 1 73 ? 17.153 -13.615 17.939 1.00 73.56 73 HIS A N 1
ATOM 553 C CA . HIS A 1 73 ? 17.327 -12.172 17.780 1.00 73.56 73 HIS A CA 1
ATOM 554 C C . HIS A 1 73 ? 15.981 -11.419 17.775 1.00 73.56 73 HIS A C 1
ATOM 556 O O . HIS A 1 73 ? 15.945 -10.208 17.553 1.00 73.56 73 HIS A O 1
ATOM 562 N N . GLY A 1 74 ? 14.861 -12.115 18.012 1.00 71.75 74 GLY A N 1
ATOM 563 C CA . GLY A 1 74 ? 13.514 -11.543 18.006 1.00 71.75 74 GLY A CA 1
ATOM 564 C C . GLY A 1 74 ? 12.926 -11.307 16.609 1.00 71.75 74 GLY A C 1
ATOM 565 O O . GLY A 1 74 ? 11.865 -10.689 16.501 1.00 71.75 74 GLY A O 1
ATOM 566 N N . THR A 1 75 ? 13.572 -11.801 15.551 1.00 77.31 75 THR A N 1
ATOM 567 C CA . THR A 1 75 ? 13.171 -11.602 14.153 1.00 77.31 75 THR A CA 1
ATOM 568 C C . THR A 1 75 ? 12.228 -12.708 13.680 1.00 77.31 75 THR A C 1
ATOM 570 O O . THR A 1 75 ? 12.401 -13.891 13.978 1.00 77.31 75 THR A O 1
ATOM 573 N N . HIS A 1 76 ? 11.216 -12.334 12.897 1.00 80.25 76 HIS A N 1
ATOM 574 C CA . HIS A 1 76 ? 10.243 -13.260 12.313 1.00 80.25 76 HIS A CA 1
ATOM 575 C C . HIS A 1 76 ? 10.754 -13.843 10.982 1.00 80.25 76 HIS A C 1
ATOM 577 O O . HIS A 1 76 ? 10.211 -13.558 9.916 1.00 80.25 76 HIS A O 1
ATOM 583 N N . HIS A 1 77 ? 11.817 -14.654 11.030 1.00 82.75 77 HIS A N 1
ATOM 584 C CA . HIS A 1 77 ? 12.519 -15.161 9.837 1.00 82.75 77 HIS A CA 1
ATOM 585 C C . HIS A 1 77 ? 11.587 -15.820 8.802 1.00 82.75 77 HIS A C 1
ATOM 587 O O . HIS A 1 77 ? 11.659 -15.521 7.612 1.00 82.75 77 HIS A O 1
ATOM 593 N N . GLN A 1 78 ? 10.668 -16.686 9.243 1.00 82.75 78 GLN A N 1
ATOM 594 C CA . GLN A 1 78 ? 9.730 -17.369 8.338 1.00 82.75 78 GLN A CA 1
ATOM 595 C C . GLN A 1 78 ? 8.742 -16.397 7.676 1.00 82.75 78 GLN A C 1
ATOM 597 O O . GLN A 1 78 ? 8.413 -16.566 6.501 1.00 82.75 78 GLN A O 1
ATOM 602 N N . ALA A 1 79 ? 8.315 -15.350 8.388 1.00 82.69 79 ALA A N 1
ATOM 603 C CA . ALA A 1 79 ? 7.495 -14.302 7.796 1.00 82.69 79 ALA A CA 1
ATOM 604 C C . ALA A 1 79 ? 8.266 -13.493 6.747 1.00 82.69 79 ALA A C 1
ATOM 606 O O . ALA A 1 79 ? 7.725 -13.265 5.666 1.00 82.69 79 ALA A O 1
AT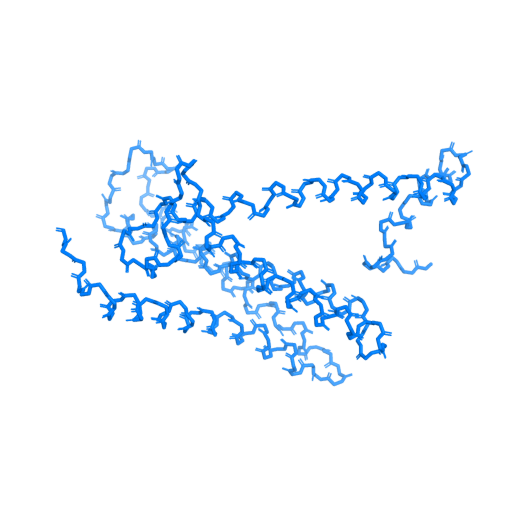OM 607 N N . LEU A 1 80 ? 9.522 -13.120 7.020 1.00 86.38 80 LEU A N 1
ATOM 608 C CA . LEU A 1 80 ? 10.359 -12.396 6.057 1.00 86.38 80 LEU A CA 1
ATOM 609 C C . LEU A 1 80 ? 10.527 -13.182 4.752 1.00 86.38 80 LEU A C 1
ATOM 611 O O . LEU A 1 80 ? 10.314 -12.624 3.679 1.00 86.38 80 LEU A O 1
ATOM 615 N N . TRP A 1 81 ? 10.826 -14.482 4.827 1.00 86.75 81 TRP A N 1
ATOM 616 C CA . TRP A 1 81 ? 10.925 -15.326 3.630 1.00 86.75 81 TRP A CA 1
ATOM 617 C C . TRP A 1 81 ? 9.600 -15.458 2.881 1.00 86.75 81 TRP A C 1
ATOM 619 O O . TRP A 1 81 ? 9.587 -15.432 1.651 1.00 86.75 81 TRP A O 1
ATOM 629 N N . SER A 1 82 ? 8.477 -15.555 3.602 1.00 85.62 82 SER A N 1
ATOM 630 C CA . SER A 1 82 ? 7.156 -15.587 2.967 1.00 85.62 82 SER A CA 1
ATOM 631 C C . SER A 1 82 ? 6.838 -14.278 2.234 1.00 85.62 82 SER A C 1
ATOM 633 O O . SER A 1 82 ? 6.378 -14.320 1.094 1.00 85.62 82 SER A O 1
ATOM 635 N N . GLN A 1 83 ? 7.162 -13.120 2.829 1.00 87.38 83 GLN A N 1
ATOM 636 C CA . GLN A 1 83 ? 7.017 -11.824 2.168 1.00 87.38 83 GLN A CA 1
ATOM 637 C C . GLN A 1 83 ? 7.937 -11.736 0.955 1.00 87.38 83 GLN A C 1
ATOM 639 O O . GLN A 1 83 ? 7.483 -11.312 -0.102 1.00 87.38 83 GLN A O 1
ATOM 644 N N . ALA A 1 84 ? 9.202 -12.143 1.089 1.00 87.94 84 ALA A N 1
ATOM 645 C CA . ALA A 1 84 ? 10.160 -12.106 -0.008 1.00 87.94 84 ALA A CA 1
ATOM 646 C C . ALA A 1 84 ? 9.631 -12.884 -1.220 1.00 87.94 84 ALA A C 1
ATOM 648 O O . ALA A 1 84 ? 9.585 -12.334 -2.314 1.00 87.94 84 ALA A O 1
ATOM 649 N N . ALA A 1 85 ? 9.124 -14.105 -1.018 1.00 89.44 85 ALA A N 1
ATOM 650 C CA . ALA A 1 85 ? 8.533 -14.901 -2.092 1.00 89.44 85 ALA A CA 1
ATOM 651 C C . ALA A 1 85 ? 7.333 -14.200 -2.759 1.00 89.44 85 ALA A C 1
ATOM 653 O O . ALA A 1 85 ? 7.263 -14.126 -3.987 1.00 89.44 85 ALA A O 1
ATOM 654 N N . VAL A 1 86 ? 6.410 -13.652 -1.960 1.00 85.94 86 VAL A N 1
ATOM 655 C CA . VAL A 1 86 ? 5.227 -12.938 -2.469 1.00 85.94 86 VAL A CA 1
ATOM 656 C C . VAL A 1 86 ? 5.632 -11.692 -3.259 1.00 85.94 86 VAL A C 1
ATOM 658 O O . VAL A 1 86 ? 5.181 -11.508 -4.388 1.00 85.94 86 VAL A O 1
ATOM 661 N N . VAL A 1 87 ? 6.511 -10.856 -2.705 1.00 84.94 87 VAL A N 1
ATOM 662 C CA . VAL A 1 87 ? 6.983 -9.618 -3.341 1.00 84.94 87 VAL A CA 1
ATOM 663 C C . VAL A 1 87 ? 7.757 -9.924 -4.620 1.00 84.94 87 VAL A C 1
ATOM 665 O O . VAL A 1 87 ? 7.519 -9.275 -5.637 1.00 84.94 87 VAL A O 1
ATOM 668 N N . SER A 1 88 ? 8.622 -10.942 -4.620 1.00 88.19 88 SER A N 1
ATOM 669 C CA . SER A 1 88 ? 9.328 -11.370 -5.830 1.00 88.19 88 SER A CA 1
ATOM 670 C C . SER A 1 88 ? 8.355 -11.753 -6.942 1.00 88.19 88 SER A C 1
ATOM 672 O O . SER A 1 88 ? 8.519 -11.289 -8.064 1.00 88.19 88 SER A O 1
ATOM 674 N N . VAL A 1 89 ? 7.306 -12.528 -6.651 1.00 85.88 89 VAL A N 1
ATOM 675 C CA . VAL A 1 89 ? 6.291 -12.890 -7.656 1.00 85.88 89 VAL A CA 1
ATOM 676 C C . VAL A 1 89 ? 5.549 -11.651 -8.168 1.00 85.88 89 VAL A C 1
ATOM 678 O O . VAL A 1 89 ? 5.391 -11.493 -9.380 1.00 85.88 89 VAL A O 1
ATOM 681 N N . LEU A 1 90 ? 5.137 -10.753 -7.266 1.00 79.88 90 LEU A N 1
ATOM 682 C CA . LEU A 1 90 ? 4.421 -9.520 -7.612 1.00 79.88 90 LEU A CA 1
ATOM 683 C C . LEU A 1 90 ? 5.252 -8.553 -8.464 1.00 79.88 90 LEU A C 1
ATOM 685 O O . LEU A 1 90 ? 4.671 -7.802 -9.239 1.00 79.88 90 LEU A O 1
ATOM 689 N N . ILE A 1 91 ? 6.581 -8.570 -8.339 1.00 81.62 91 ILE A N 1
ATOM 690 C CA . ILE A 1 91 ? 7.494 -7.742 -9.139 1.00 81.62 91 ILE A CA 1
ATOM 691 C C . ILE A 1 91 ? 7.857 -8.430 -10.463 1.00 81.62 91 ILE A C 1
ATOM 693 O O . ILE A 1 91 ? 7.859 -7.788 -11.513 1.00 81.62 91 ILE A O 1
ATOM 697 N N . LEU A 1 92 ? 8.140 -9.735 -10.444 1.00 84.44 92 LEU A N 1
ATOM 698 C CA . LEU A 1 92 ? 8.581 -10.470 -11.632 1.00 84.44 92 LEU A CA 1
ATOM 699 C C . LEU A 1 92 ? 7.486 -10.568 -12.700 1.00 84.44 92 LEU A C 1
ATOM 701 O O . LEU A 1 92 ? 7.781 -10.402 -13.880 1.00 84.44 92 LEU A O 1
ATOM 705 N N . LEU A 1 93 ? 6.227 -10.792 -12.307 1.00 79.19 93 LEU A N 1
ATOM 706 C CA . LEU A 1 93 ? 5.101 -10.896 -13.246 1.00 79.19 93 LEU A CA 1
ATOM 707 C C . LEU A 1 93 ? 4.952 -9.639 -14.131 1.00 79.19 93 LEU A C 1
ATOM 709 O O . LEU A 1 93 ? 4.948 -9.766 -15.359 1.00 79.19 93 LEU A O 1
ATOM 713 N N . PRO A 1 94 ? 4.873 -8.422 -13.562 1.00 75.19 94 PRO A N 1
ATOM 714 C CA . PRO A 1 94 ? 4.850 -7.195 -14.349 1.00 75.19 94 PRO A CA 1
ATOM 715 C C . PRO A 1 94 ? 6.128 -6.941 -15.139 1.00 75.19 94 PRO A C 1
ATOM 717 O O . PRO A 1 94 ? 6.037 -6.511 -16.283 1.00 75.19 94 PRO A O 1
ATOM 720 N N . LEU A 1 95 ? 7.306 -7.228 -14.573 1.00 80.56 95 LEU A N 1
ATOM 721 C CA . LEU A 1 95 ? 8.574 -7.038 -15.284 1.00 80.56 95 LEU A CA 1
ATOM 722 C C . LEU A 1 95 ? 8.646 -7.886 -16.555 1.00 80.56 95 LEU A C 1
ATOM 724 O O . LEU A 1 95 ? 9.038 -7.375 -17.600 1.00 80.56 95 LEU A O 1
ATOM 728 N N . VAL A 1 96 ? 8.206 -9.146 -16.497 1.00 81.62 96 VAL A N 1
ATOM 729 C CA . VAL A 1 96 ? 8.103 -10.008 -17.683 1.00 81.62 96 VAL A CA 1
ATOM 730 C C . VAL A 1 96 ? 7.104 -9.427 -18.684 1.00 81.62 96 VAL A C 1
ATOM 732 O O . VAL A 1 96 ? 7.394 -9.390 -19.877 1.00 81.62 96 VAL A O 1
ATOM 735 N N . SER A 1 97 ? 5.961 -8.911 -18.226 1.00 75.12 97 SER A N 1
ATOM 736 C CA . SER A 1 97 ? 4.971 -8.266 -19.102 1.00 75.12 97 SER A CA 1
ATOM 737 C C . SER A 1 97 ? 5.495 -6.990 -19.775 1.00 75.12 97 SER A C 1
ATOM 739 O O . SER A 1 97 ? 5.098 -6.687 -20.896 1.00 75.12 97 SER A O 1
ATOM 741 N N . ILE A 1 98 ? 6.352 -6.222 -19.103 1.00 79.44 98 ILE A N 1
ATOM 742 C CA . ILE A 1 98 ? 6.977 -5.024 -19.675 1.00 79.44 98 ILE A CA 1
ATOM 743 C C . ILE A 1 98 ? 8.067 -5.441 -20.669 1.00 79.44 98 ILE A C 1
ATOM 745 O O . ILE A 1 98 ? 8.123 -4.920 -21.779 1.00 79.44 98 ILE A O 1
ATOM 749 N N . TRP A 1 99 ? 8.898 -6.424 -20.309 1.00 75.88 99 TRP A N 1
ATOM 750 C CA . TRP A 1 99 ? 9.986 -6.923 -21.155 1.00 75.88 99 TRP A CA 1
ATOM 751 C C . TRP A 1 99 ? 9.486 -7.600 -22.441 1.00 75.88 99 TRP A C 1
ATOM 753 O O . TRP A 1 99 ? 10.085 -7.437 -23.499 1.00 75.88 99 TRP A O 1
ATOM 763 N N . THR A 1 100 ? 8.358 -8.311 -22.370 1.00 75.75 100 THR A N 1
ATOM 764 C CA . THR A 1 100 ? 7.685 -8.926 -23.531 1.00 75.75 100 THR A CA 1
ATOM 765 C C . THR A 1 100 ? 6.832 -7.941 -24.339 1.00 75.75 100 THR A C 1
ATOM 767 O O . THR A 1 100 ? 6.274 -8.322 -25.366 1.00 75.75 100 THR A O 1
ATOM 770 N N . GLY A 1 101 ? 6.721 -6.682 -23.898 1.00 70.19 101 GLY A N 1
ATOM 771 C CA . GLY A 1 101 ? 5.950 -5.637 -24.576 1.00 70.19 101 GLY A CA 1
ATOM 772 C C . GLY A 1 101 ? 4.429 -5.787 -24.468 1.00 70.19 101 GLY A C 1
ATOM 773 O O . GLY A 1 101 ? 3.700 -5.081 -25.158 1.00 70.19 101 GLY A O 1
ATOM 774 N N . THR A 1 102 ? 3.923 -6.687 -23.617 1.00 61.19 102 THR A N 1
ATOM 775 C CA . THR A 1 102 ? 2.482 -6.960 -23.486 1.00 61.19 102 THR A CA 1
ATOM 776 C C . THR A 1 102 ? 1.733 -5.933 -22.632 1.00 61.19 102 THR A C 1
ATOM 778 O O . THR A 1 102 ? 0.505 -5.902 -22.674 1.00 61.19 102 THR A O 1
ATOM 781 N N . ARG A 1 103 ? 2.433 -5.098 -21.848 1.00 63.94 103 ARG A N 1
ATOM 782 C CA . ARG A 1 103 ? 1.862 -3.943 -21.125 1.00 63.94 103 ARG A CA 1
ATOM 783 C C . ARG A 1 103 ? 2.814 -2.751 -21.136 1.00 63.94 103 ARG A C 1
ATOM 785 O O . ARG A 1 103 ? 4.020 -2.928 -20.980 1.00 63.94 103 ARG A O 1
ATOM 792 N N . GLY A 1 104 ? 2.258 -1.544 -21.249 1.00 70.00 104 GLY A N 1
ATOM 793 C CA . GLY A 1 104 ? 3.014 -0.296 -21.129 1.00 70.00 104 GLY A CA 1
ATOM 794 C C . GLY A 1 104 ? 3.433 -0.009 -19.683 1.00 70.00 104 GLY A C 1
ATOM 795 O O . GLY A 1 104 ? 2.674 -0.254 -18.742 1.00 70.00 104 GLY A O 1
ATOM 796 N N . SER A 1 105 ? 4.635 0.543 -19.497 1.00 73.75 105 SER A N 1
ATOM 797 C CA . SER A 1 105 ? 5.168 0.927 -18.180 1.00 73.75 105 SER A CA 1
ATOM 798 C C . SER A 1 105 ? 4.275 1.945 -17.456 1.00 73.75 105 SER A C 1
ATOM 800 O O . SER A 1 105 ? 4.070 1.826 -16.252 1.00 73.75 105 SER A O 1
ATOM 802 N N . GLU A 1 106 ? 3.684 2.896 -18.180 1.00 78.38 106 GLU A N 1
ATOM 803 C CA . GLU A 1 106 ? 2.770 3.920 -17.645 1.00 78.38 106 GLU A CA 1
ATOM 804 C C . GLU A 1 106 ? 1.505 3.338 -17.008 1.00 78.38 106 GLU A C 1
ATOM 806 O O . GLU A 1 106 ? 1.103 3.735 -15.910 1.00 78.38 106 GLU A O 1
ATOM 811 N N . GLU A 1 107 ? 0.872 2.383 -17.688 1.00 75.62 107 GLU A N 1
ATOM 812 C CA . GLU A 1 107 ? -0.351 1.746 -17.201 1.00 75.62 107 GLU A CA 1
ATOM 813 C C . GLU A 1 107 ? -0.065 0.911 -15.958 1.00 75.62 107 GLU A C 1
ATOM 815 O O . GLU A 1 107 ? -0.821 0.952 -14.988 1.00 75.62 107 GLU A O 1
ATOM 820 N N . PHE A 1 108 ? 1.062 0.195 -15.959 1.00 77.69 108 PHE A N 1
ATOM 821 C CA . PHE A 1 108 ? 1.495 -0.573 -14.803 1.00 77.69 108 PHE A CA 1
ATOM 822 C C . PHE A 1 108 ? 1.801 0.327 -13.600 1.00 77.69 108 PHE A C 1
ATOM 824 O O . PHE A 1 108 ? 1.325 0.049 -12.500 1.00 77.69 108 PHE A O 1
ATOM 831 N N . LEU A 1 109 ? 2.547 1.418 -13.800 1.00 80.19 109 LEU A N 1
ATOM 832 C CA . LEU A 1 109 ? 2.854 2.380 -12.738 1.00 80.19 109 LEU A CA 1
ATOM 833 C C . LEU A 1 109 ? 1.590 3.055 -12.194 1.00 80.19 109 LEU A C 1
ATOM 835 O O . LEU A 1 109 ? 1.489 3.288 -10.991 1.00 80.19 109 LEU A O 1
ATOM 839 N N . THR A 1 110 ? 0.617 3.337 -13.061 1.00 79.62 110 THR A N 1
ATOM 840 C CA . THR A 1 110 ? -0.687 3.876 -12.657 1.00 79.62 110 THR A CA 1
ATOM 841 C C . THR A 1 110 ? -1.442 2.866 -11.799 1.00 79.62 110 THR A C 1
ATOM 843 O O . THR A 1 110 ? -1.738 3.170 -10.648 1.00 79.62 110 THR A O 1
ATOM 846 N N . LEU A 1 111 ? -1.608 1.629 -12.278 1.00 79.62 111 LEU A N 1
ATOM 847 C CA . LEU A 1 111 ? -2.241 0.552 -11.512 1.00 79.62 111 LEU A CA 1
ATOM 848 C C . LEU A 1 111 ? -1.559 0.322 -10.156 1.00 79.62 111 LEU A C 1
ATOM 850 O O . LEU A 1 111 ? -2.239 0.174 -9.144 1.00 79.62 111 LEU A O 1
ATOM 854 N N . LEU A 1 112 ? -0.225 0.294 -10.113 1.00 80.19 112 LEU A N 1
ATOM 855 C CA . LEU A 1 112 ? 0.530 0.109 -8.874 1.00 80.19 112 LEU A CA 1
ATOM 856 C C . LEU A 1 112 ? 0.270 1.250 -7.878 1.00 80.19 112 LEU A C 1
ATOM 858 O O . LEU A 1 112 ? 0.070 0.990 -6.689 1.00 80.19 112 LEU A O 1
ATOM 862 N N . ASN A 1 113 ? 0.266 2.501 -8.347 1.00 83.00 113 ASN A N 1
ATOM 863 C CA . ASN A 1 113 ? -0.005 3.670 -7.511 1.00 83.00 113 ASN A CA 1
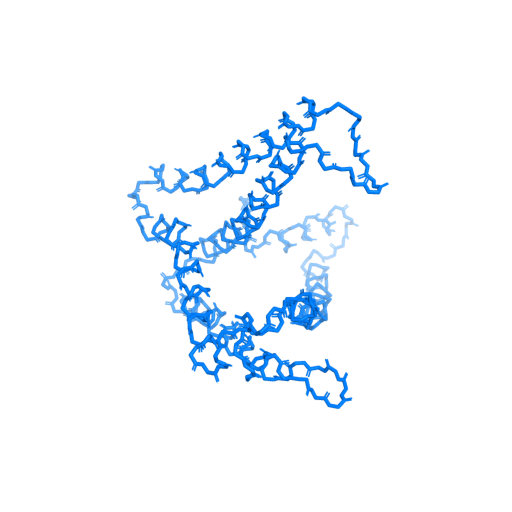ATOM 864 C C . ASN A 1 113 ? -1.436 3.630 -6.956 1.00 83.00 113 ASN A C 1
ATOM 866 O O . ASN A 1 113 ? -1.646 3.798 -5.752 1.00 83.00 113 ASN A O 1
ATOM 870 N N . ASP A 1 114 ? -2.405 3.304 -7.809 1.00 80.81 114 ASP A N 1
ATOM 871 C CA . ASP A 1 114 ? -3.806 3.216 -7.412 1.00 80.81 114 ASP A CA 1
ATOM 872 C C . ASP A 1 114 ? -4.015 2.089 -6.389 1.00 80.81 114 ASP A C 1
ATOM 874 O O . ASP A 1 114 ? -4.665 2.290 -5.362 1.00 80.81 114 ASP A O 1
ATOM 878 N N . MET A 1 115 ? -3.372 0.930 -6.579 1.00 80.12 115 MET A N 1
ATOM 879 C CA . MET A 1 115 ? -3.419 -0.176 -5.614 1.00 80.12 115 MET A CA 1
ATOM 880 C C . MET A 1 115 ? -2.728 0.122 -4.295 1.00 80.12 115 MET A C 1
ATOM 882 O O . MET A 1 115 ? -3.261 -0.221 -3.238 1.00 80.12 115 MET A O 1
ATOM 886 N N . SER A 1 116 ? -1.596 0.816 -4.333 1.00 83.56 116 SER A N 1
ATOM 887 C CA . SER A 1 116 ? -0.906 1.252 -3.121 1.00 83.56 116 SER A CA 1
ATOM 888 C C . SER A 1 116 ? -1.782 2.223 -2.329 1.00 83.56 116 SER A C 1
ATOM 890 O O . SER A 1 116 ? -1.989 2.027 -1.131 1.00 83.56 116 SER A O 1
ATOM 892 N N . SER A 1 117 ? -2.381 3.205 -3.006 1.00 82.88 117 SER A N 1
ATOM 893 C CA . SER A 1 117 ? -3.271 4.192 -2.385 1.00 82.88 117 SER A CA 1
ATOM 894 C C . SER A 1 117 ? -4.525 3.545 -1.787 1.00 82.88 117 SER A C 1
ATOM 896 O O . SER A 1 117 ? -4.888 3.823 -0.644 1.00 82.88 117 SER A O 1
ATOM 898 N N . LEU A 1 118 ? -5.161 2.623 -2.514 1.00 82.56 118 LEU A N 1
ATOM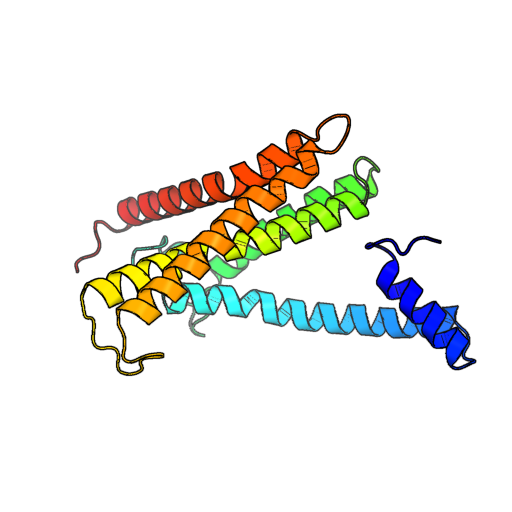 899 C CA . LEU A 1 118 ? -6.370 1.928 -2.062 1.00 82.56 118 LEU A CA 1
ATOM 900 C C . LEU A 1 118 ? -6.116 0.924 -0.936 1.00 82.56 118 LEU A C 1
ATOM 902 O O . LEU A 1 118 ? -6.991 0.728 -0.090 1.00 82.56 118 LEU A O 1
ATOM 906 N N . SER A 1 119 ? -4.923 0.325 -0.877 1.00 82.56 119 SER A N 1
ATOM 907 C CA . SER A 1 119 ? -4.551 -0.588 0.209 1.00 82.56 119 SER A CA 1
ATOM 908 C C . SER A 1 119 ? -4.591 0.088 1.586 1.00 82.56 119 SER A C 1
ATOM 910 O O . SER A 1 119 ? -4.961 -0.552 2.570 1.00 82.56 119 SER A O 1
ATOM 912 N N . LEU A 1 120 ? -4.294 1.393 1.650 1.00 84.81 120 LEU A N 1
ATOM 913 C CA . LEU A 1 120 ? -4.328 2.187 2.880 1.00 84.81 120 LEU A CA 1
ATOM 914 C C . LEU A 1 120 ? -5.752 2.564 3.298 1.00 84.81 120 LEU A C 1
ATOM 916 O O . LEU A 1 120 ? -6.026 2.715 4.487 1.00 84.81 120 LEU A O 1
ATOM 920 N N . VAL A 1 121 ? -6.686 2.679 2.353 1.00 86.88 121 VAL A N 1
ATOM 921 C CA . VAL A 1 121 ? -8.068 3.081 2.653 1.00 86.88 121 VAL A CA 1
ATOM 922 C C . VAL A 1 121 ? -8.730 2.097 3.619 1.00 86.88 121 VAL A C 1
ATOM 924 O O . VAL A 1 121 ? -9.385 2.510 4.574 1.00 86.88 121 VAL A O 1
ATOM 927 N N . VAL A 1 122 ? -8.519 0.795 3.419 1.00 84.44 122 VAL A N 1
ATOM 928 C CA . VAL A 1 122 ? -9.133 -0.264 4.233 1.00 84.44 122 VAL A CA 1
ATOM 929 C C . VAL A 1 122 ? -8.798 -0.135 5.731 1.00 84.44 122 VAL A C 1
ATOM 931 O O . VAL A 1 122 ? -9.738 -0.028 6.526 1.00 84.44 122 VAL A O 1
ATOM 934 N N . PRO A 1 123 ? -7.521 -0.110 6.171 1.00 85.75 123 PRO A N 1
ATOM 935 C CA . PRO A 1 123 ? -7.202 0.049 7.588 1.00 85.75 123 PRO A CA 1
ATOM 936 C C . PRO A 1 123 ? -7.705 1.382 8.159 1.00 85.75 123 PRO A C 1
ATOM 938 O O . PRO A 1 123 ? -8.228 1.393 9.274 1.00 85.75 123 PRO A O 1
ATOM 941 N N . TYR A 1 124 ? -7.648 2.486 7.403 1.00 89.06 124 TYR A N 1
ATOM 942 C CA . TYR A 1 124 ? -8.174 3.774 7.875 1.00 89.06 124 TYR A CA 1
ATOM 943 C C . TYR A 1 124 ? -9.693 3.766 8.068 1.00 89.06 124 TYR A C 1
ATOM 945 O O . TYR A 1 124 ? -10.178 4.348 9.039 1.00 89.06 124 TYR A O 1
ATOM 953 N N . VAL A 1 125 ? -10.446 3.056 7.222 1.00 91.00 125 VAL A N 1
ATOM 954 C CA . VAL A 1 125 ? -11.890 2.855 7.414 1.00 91.00 125 VAL A CA 1
ATOM 955 C C . VAL A 1 125 ? -12.161 2.115 8.723 1.00 91.00 125 VAL A C 1
ATOM 957 O O . VAL A 1 125 ? -13.012 2.549 9.500 1.00 91.00 125 VAL A O 1
ATOM 960 N N . PHE A 1 126 ? -11.420 1.043 9.021 1.00 90.88 126 PHE A N 1
ATOM 961 C CA . PHE A 1 126 ? -11.577 0.320 10.287 1.00 90.88 126 PHE A CA 1
ATOM 962 C C . PHE A 1 126 ? -11.236 1.187 11.503 1.00 90.88 126 PHE A C 1
ATOM 964 O O . PHE A 1 126 ? -11.990 1.185 12.479 1.00 90.88 126 PHE A O 1
ATOM 971 N N . ILE A 1 127 ? -10.154 1.969 11.437 1.00 91.88 127 ILE A N 1
ATOM 972 C CA . ILE A 1 127 ? -9.766 2.901 12.505 1.00 91.88 127 ILE A CA 1
ATOM 973 C C . ILE A 1 127 ? -10.847 3.968 12.703 1.00 91.88 127 ILE A C 1
ATOM 975 O O . ILE A 1 127 ? -11.261 4.222 13.834 1.00 91.88 127 ILE A O 1
ATOM 979 N N . ALA A 1 128 ? -11.356 4.563 11.624 1.00 94.12 128 ALA A N 1
ATOM 980 C CA . ALA A 1 128 ? -12.394 5.585 11.695 1.00 94.12 128 ALA A CA 1
ATOM 981 C C . ALA A 1 128 ? -13.717 5.024 12.246 1.00 94.12 128 ALA A C 1
ATOM 983 O O . ALA A 1 128 ? -14.343 5.657 13.099 1.00 94.12 128 ALA A O 1
ATOM 984 N N . LEU A 1 129 ? -14.116 3.811 11.843 1.00 95.00 129 LEU A N 1
ATOM 985 C CA . LEU A 1 129 ? -15.276 3.111 12.407 1.00 95.00 129 LEU A CA 1
ATOM 986 C C . LEU A 1 129 ? -15.104 2.849 13.907 1.00 95.00 129 LEU A C 1
ATOM 988 O O . LEU A 1 129 ? -16.016 3.131 14.692 1.00 95.00 129 LEU A O 1
ATOM 992 N N . ALA A 1 130 ? -13.941 2.333 14.314 1.00 93.75 130 ALA A N 1
ATOM 993 C CA . ALA A 1 130 ? -13.624 2.077 15.714 1.00 93.75 130 ALA A CA 1
ATOM 994 C C . ALA A 1 130 ? -13.643 3.373 16.534 1.00 93.75 130 ALA A C 1
ATOM 996 O O . ALA A 1 130 ? -14.256 3.416 17.601 1.00 93.75 130 ALA A O 1
ATOM 997 N N . TYR A 1 131 ? -13.059 4.450 16.004 1.00 93.31 131 TYR A N 1
ATOM 998 C CA . TYR A 1 131 ? -13.056 5.770 16.626 1.00 93.31 131 TYR A CA 1
ATOM 999 C C . TYR A 1 131 ? -14.475 6.318 16.812 1.00 93.31 131 TYR A C 1
ATOM 1001 O O . TYR A 1 131 ? -14.859 6.676 17.927 1.00 93.31 131 TYR A O 1
ATOM 1009 N N . VAL A 1 132 ? -15.298 6.320 15.756 1.00 93.44 132 VAL A N 1
ATOM 1010 C CA . VAL A 1 132 ? -16.700 6.766 15.823 1.00 93.44 132 VAL A CA 1
ATOM 1011 C C . VAL A 1 132 ? -17.480 5.957 16.858 1.00 93.44 132 VAL A C 1
ATOM 1013 O O . VAL A 1 132 ? -18.207 6.530 17.674 1.00 93.44 132 VAL A O 1
ATOM 1016 N N . ARG A 1 133 ? -17.317 4.629 16.865 1.00 94.50 133 ARG A N 1
ATOM 1017 C CA . ARG A 1 133 ? -17.977 3.750 17.836 1.00 94.50 133 ARG A CA 1
ATOM 1018 C C . ARG A 1 133 ? -17.534 4.059 19.266 1.00 94.50 133 ARG A C 1
ATOM 1020 O O . ARG A 1 133 ? -18.394 4.239 20.125 1.00 94.50 133 ARG A O 1
ATOM 1027 N N . ALA A 1 134 ? -16.232 4.176 19.508 1.00 92.44 134 ALA A N 1
ATOM 1028 C CA . ALA A 1 134 ? -15.677 4.461 20.826 1.00 92.44 134 ALA A CA 1
ATOM 1029 C C . ALA A 1 134 ? -16.150 5.818 21.375 1.00 92.44 134 ALA A C 1
ATOM 1031 O O . ALA A 1 134 ? -16.532 5.921 22.541 1.00 92.44 134 ALA A O 1
ATOM 1032 N N . ARG A 1 135 ? -16.208 6.855 20.528 1.00 91.50 135 ARG A N 1
ATOM 1033 C CA . ARG A 1 135 ? -16.711 8.184 20.918 1.00 91.50 135 ARG A CA 1
ATOM 1034 C C . ARG A 1 135 ? -18.208 8.183 21.211 1.00 91.50 135 ARG A C 1
ATOM 1036 O O . ARG A 1 135 ? -18.631 8.796 22.187 1.00 91.50 135 ARG A O 1
ATOM 1043 N N . ARG A 1 136 ? -19.014 7.458 20.426 1.00 89.25 136 ARG A N 1
ATOM 1044 C CA . ARG A 1 136 ? -20.453 7.283 20.703 1.00 89.25 136 ARG A CA 1
ATOM 1045 C C . ARG A 1 136 ? -20.717 6.518 22.001 1.00 89.25 136 ARG A C 1
ATOM 1047 O O . ARG A 1 136 ? -21.723 6.772 22.648 1.00 89.25 136 ARG A O 1
ATOM 1054 N N . GLN A 1 137 ? -19.813 5.619 22.384 1.00 91.38 137 GLN A N 1
ATOM 1055 C CA . GLN A 1 137 ? -19.868 4.874 23.645 1.00 91.38 137 GLN A CA 1
ATOM 1056 C C . GLN A 1 137 ? -19.302 5.650 24.844 1.00 91.38 137 GLN A C 1
ATOM 1058 O O . GLN A 1 137 ? -19.301 5.128 25.953 1.00 91.38 137 GLN A O 1
ATOM 1063 N N . GLY A 1 138 ? -18.829 6.886 24.649 1.00 87.06 138 GLY A N 1
ATOM 1064 C CA . GLY A 1 138 ? -18.308 7.714 25.737 1.00 87.06 138 GLY A CA 1
ATOM 1065 C C . GLY A 1 138 ? -16.955 7.252 26.283 1.00 87.06 138 GLY A C 1
ATOM 1066 O O . GLY A 1 138 ? -16.641 7.540 27.435 1.00 87.06 138 GLY A O 1
ATOM 1067 N N . MET A 1 139 ? -16.150 6.543 25.481 1.00 86.31 139 MET A N 1
ATOM 1068 C CA . MET A 1 139 ? -14.823 6.088 25.897 1.00 86.31 139 MET A CA 1
ATOM 1069 C C . MET A 1 139 ? -13.922 7.278 26.261 1.00 86.31 139 MET A C 1
ATOM 1071 O O . MET A 1 139 ? -13.656 8.153 25.429 1.00 86.31 139 MET A O 1
ATOM 1075 N N . GLN A 1 140 ? -13.429 7.283 27.501 1.00 83.50 140 GLN A N 1
ATOM 1076 C CA . GLN A 1 140 ? -12.480 8.272 28.008 1.00 83.50 140 GLN A CA 1
ATOM 1077 C C . GLN A 1 140 ? -11.057 7.812 27.681 1.00 83.50 140 GLN A C 1
ATOM 1079 O O . GLN A 1 140 ? -10.480 6.984 28.382 1.00 83.50 140 GLN A O 1
ATOM 1084 N N . ALA A 1 141 ? -10.506 8.313 26.578 1.00 84.75 141 ALA A N 1
ATOM 1085 C CA . ALA A 1 141 ? -9.117 8.054 26.213 1.00 84.75 141 ALA A CA 1
ATOM 1086 C C . ALA A 1 141 ? -8.164 8.988 26.992 1.00 84.75 141 ALA A C 1
ATOM 1088 O O . ALA A 1 141 ? -8.550 10.133 27.251 1.00 84.75 141 ALA A O 1
ATOM 1089 N N . PRO A 1 142 ? -6.922 8.552 27.303 1.00 88.38 142 PRO A N 1
ATOM 1090 C CA . PRO A 1 142 ? -5.903 9.394 27.946 1.00 88.38 142 PRO A CA 1
ATOM 1091 C C . PRO A 1 142 ? -5.607 10.686 27.175 1.00 88.38 142 PRO A C 1
ATOM 1093 O O . PRO A 1 142 ? -5.262 11.705 27.764 1.00 88.38 142 PRO A O 1
ATOM 1096 N N . PHE A 1 143 ? -5.782 10.644 25.853 1.00 90.38 143 PHE A N 1
ATOM 1097 C CA . PHE A 1 143 ? -5.711 11.794 24.965 1.00 90.38 143 PHE A CA 1
ATOM 1098 C C . PHE A 1 143 ? -7.002 11.905 24.147 1.00 90.38 143 PHE A C 1
ATOM 1100 O O . PHE A 1 143 ? -7.468 10.919 23.570 1.00 90.38 143 PHE A O 1
ATOM 1107 N N . GLN A 1 144 ? -7.575 13.109 24.071 1.00 86.44 144 GLN A N 1
ATOM 1108 C CA . GLN A 1 144 ? -8.764 13.398 23.269 1.00 86.44 144 GLN A CA 1
ATOM 1109 C C . GLN A 1 144 ? -8.508 14.612 22.384 1.00 86.44 144 GLN A C 1
ATOM 1111 O O . GLN A 1 144 ? -8.260 15.704 22.881 1.00 86.44 144 GLN A O 1
ATOM 1116 N N . MET A 1 145 ? -8.635 14.429 21.069 1.00 85.31 145 MET A N 1
ATOM 1117 C CA . MET A 1 145 ? -8.481 15.518 20.097 1.00 85.31 145 MET A CA 1
ATOM 1118 C C . MET A 1 145 ? -9.516 16.637 20.300 1.00 85.31 145 MET A C 1
ATOM 1120 O O . MET A 1 145 ? -9.236 17.803 20.047 1.00 85.31 145 MET A O 1
ATOM 1124 N N . THR A 1 146 ? -10.728 16.291 20.744 1.00 87.69 146 THR A N 1
ATOM 1125 C CA . THR A 1 146 ? -11.787 17.256 21.057 1.00 87.69 146 THR A CA 1
ATOM 1126 C C . THR A 1 146 ? -12.628 16.767 22.227 1.00 87.69 146 THR A C 1
ATOM 1128 O O . THR A 1 146 ? -12.946 15.580 22.325 1.00 87.69 146 THR A O 1
ATOM 1131 N N . SER A 1 147 ? -13.041 17.693 23.090 1.00 84.12 147 SER A N 1
ATOM 1132 C CA . SER A 1 147 ? -13.933 17.410 24.218 1.00 84.12 147 SER A CA 1
ATOM 1133 C C . SER A 1 147 ? -15.358 17.063 23.768 1.00 84.12 147 SER A C 1
ATOM 1135 O O . SER A 1 147 ? -16.096 16.403 24.494 1.00 84.12 147 SER A O 1
ATOM 1137 N N . SER A 1 148 ? -15.770 17.476 22.562 1.00 89.94 148 SER A N 1
ATOM 1138 C CA . SER A 1 148 ? -17.129 17.241 22.063 1.00 89.94 148 SER A CA 1
ATOM 1139 C C . SER A 1 148 ? -17.247 15.910 21.322 1.00 89.94 148 SER A C 1
ATOM 1141 O O . SER A 1 148 ? -16.664 15.714 20.254 1.00 89.94 148 SER A O 1
ATOM 1143 N N . ASN A 1 149 ? -18.088 15.003 21.830 1.00 88.50 149 ASN A N 1
ATOM 1144 C CA . ASN A 1 149 ? -18.397 13.737 21.152 1.00 88.50 149 ASN A CA 1
ATOM 1145 C C . ASN A 1 149 ? -19.046 13.939 19.776 1.00 88.50 149 ASN A C 1
ATOM 1147 O O . ASN A 1 149 ? -18.832 13.124 18.877 1.00 88.50 149 ASN A O 1
ATOM 1151 N N . ARG A 1 150 ? -19.807 15.027 19.587 1.00 90.50 150 ARG A N 1
ATOM 1152 C CA . ARG A 1 150 ? -20.450 15.339 18.301 1.00 90.50 150 ARG A CA 1
ATOM 1153 C C . ARG A 1 150 ? -19.419 15.707 17.240 1.00 90.50 150 ARG A C 1
ATOM 1155 O O . ARG A 1 150 ? -19.459 15.142 16.154 1.00 90.50 150 ARG A O 1
ATOM 1162 N N . VAL A 1 151 ? -18.473 16.586 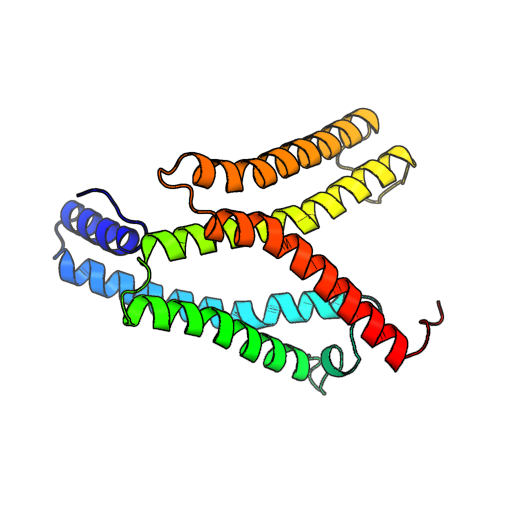17.578 1.00 92.81 151 VAL A N 1
ATOM 1163 C CA . VAL A 1 151 ? -17.403 17.007 16.658 1.00 92.81 151 VAL A CA 1
ATOM 1164 C C . VAL A 1 151 ? -16.485 15.831 16.338 1.00 92.81 151 VAL A C 1
ATOM 1166 O O . VAL A 1 151 ? -16.232 15.565 15.169 1.00 92.81 151 VAL A O 1
ATOM 1169 N N . ALA A 1 152 ? -16.079 15.060 17.351 1.00 91.88 152 ALA A N 1
ATOM 1170 C CA . ALA A 1 152 ? -15.286 13.847 17.152 1.00 91.88 152 ALA A CA 1
ATOM 1171 C C . ALA A 1 152 ? -15.975 12.866 16.188 1.00 91.88 152 ALA A C 1
ATOM 1173 O O . ALA A 1 152 ? -15.374 12.382 15.231 1.00 91.88 152 ALA A O 1
ATOM 1174 N N . THR A 1 153 ? -17.269 12.613 16.402 1.00 92.56 153 THR A N 1
ATOM 1175 C CA . THR A 1 153 ? -18.056 11.734 15.530 1.00 92.56 153 THR A CA 1
ATOM 1176 C C . THR A 1 153 ? -18.167 12.298 14.116 1.00 92.56 153 THR A C 1
ATOM 1178 O O . THR A 1 153 ? -18.043 11.537 13.165 1.00 92.56 153 THR A O 1
ATOM 1181 N N . ALA A 1 154 ? -18.380 13.607 13.959 1.00 94.94 154 ALA A N 1
ATOM 1182 C CA . ALA A 1 154 ? -18.470 14.250 12.651 1.00 94.94 154 ALA A CA 1
ATOM 1183 C C . ALA A 1 154 ? -17.157 14.128 11.864 1.00 94.94 154 ALA A C 1
ATOM 1185 O O . ALA A 1 154 ? -17.191 13.752 10.697 1.00 94.94 154 ALA A O 1
ATOM 1186 N N . VAL A 1 155 ? -16.009 14.354 12.511 1.00 93.94 155 VAL A N 1
ATOM 1187 C CA . VAL A 1 155 ? -14.685 14.171 11.894 1.00 93.94 155 VAL A CA 1
ATOM 1188 C C . VAL A 1 155 ? -14.470 12.712 11.492 1.00 93.94 155 VAL A C 1
ATOM 1190 O O . VAL A 1 155 ? -14.081 12.440 10.361 1.00 93.94 155 VAL A O 1
ATOM 1193 N N . GLY A 1 156 ? -14.786 11.757 12.371 1.00 93.94 156 GLY A N 1
ATOM 1194 C CA . GLY A 1 156 ? -14.686 10.334 12.039 1.00 93.94 156 GLY A CA 1
ATOM 1195 C C . GLY A 1 156 ? -15.600 9.926 10.876 1.00 93.94 156 GLY A C 1
ATOM 1196 O O . GLY A 1 156 ? -15.178 9.196 9.984 1.00 93.94 156 GLY A O 1
ATOM 1197 N N . MET A 1 157 ? -16.830 10.448 10.832 1.00 95.19 157 MET A N 1
ATOM 1198 C CA . MET A 1 157 ? -17.749 10.238 9.708 1.00 95.19 157 MET A CA 1
ATOM 1199 C C . MET A 1 157 ? -17.237 10.875 8.415 1.00 95.19 157 MET A C 1
ATOM 1201 O O . MET A 1 157 ? -17.364 10.264 7.359 1.00 95.19 157 MET A O 1
ATOM 1205 N N . LEU A 1 158 ? -16.634 12.063 8.483 1.00 95.38 158 LEU A N 1
ATOM 1206 C CA . LEU A 1 158 ? -16.016 12.710 7.327 1.00 95.38 158 LEU A CA 1
ATOM 1207 C C . LEU A 1 158 ? -14.893 11.842 6.753 1.00 95.38 158 LEU A C 1
ATOM 1209 O O . LEU A 1 158 ? -14.864 11.620 5.547 1.00 95.38 158 LEU A O 1
ATOM 1213 N N . VAL A 1 159 ? -14.021 11.294 7.605 1.00 94.19 159 VAL A N 1
ATOM 1214 C CA . VAL A 1 159 ? -12.964 10.364 7.174 1.00 94.19 159 VAL A CA 1
ATOM 1215 C C . VAL A 1 159 ? -13.563 9.150 6.466 1.00 94.19 159 VAL A C 1
ATOM 1217 O O . VAL A 1 159 ? -13.053 8.754 5.421 1.00 94.19 159 VAL A O 1
ATOM 1220 N N . LEU A 1 160 ? -14.668 8.591 6.971 1.00 94.69 160 LEU A N 1
ATOM 1221 C CA . LEU A 1 160 ? -15.360 7.475 6.315 1.00 94.69 160 LEU A CA 1
ATOM 1222 C C . LEU A 1 160 ? -15.929 7.861 4.948 1.00 94.69 160 LEU A C 1
ATOM 1224 O O . LEU A 1 160 ? -15.774 7.101 3.995 1.00 94.69 160 LEU A O 1
ATOM 1228 N N . VAL A 1 161 ? -16.553 9.036 4.836 1.00 93.81 161 VAL A N 1
ATOM 1229 C CA . VAL A 1 161 ? -17.099 9.533 3.566 1.00 93.81 161 VAL A CA 1
ATOM 1230 C C . VAL A 1 161 ? -15.982 9.759 2.552 1.00 93.81 161 VAL A C 1
ATOM 1232 O O . VAL A 1 161 ? -16.073 9.254 1.439 1.00 93.81 161 VAL A O 1
ATOM 1235 N N . VAL A 1 162 ? -14.905 10.450 2.932 1.00 92.31 162 VAL A N 1
ATOM 1236 C CA . VAL A 1 162 ? -13.753 10.696 2.047 1.00 92.31 162 VAL A CA 1
ATOM 1237 C C . VAL A 1 162 ? -13.087 9.382 1.640 1.00 92.31 162 VAL A C 1
ATOM 1239 O O . VAL A 1 162 ? -12.759 9.206 0.472 1.00 92.31 162 VAL A O 1
ATOM 1242 N N . SER A 1 163 ? -12.951 8.432 2.566 1.00 90.44 163 SER A N 1
ATOM 1243 C CA . SER A 1 163 ? -12.416 7.096 2.278 1.00 90.44 163 SER A CA 1
ATOM 1244 C C . SER A 1 163 ? -13.282 6.341 1.269 1.00 90.44 163 SER A C 1
ATOM 1246 O O . SER A 1 163 ? -12.760 5.768 0.317 1.00 90.44 163 SER A O 1
ATOM 1248 N N . ALA A 1 164 ? -14.609 6.374 1.435 1.00 87.75 164 ALA A N 1
ATOM 1249 C CA . ALA A 1 164 ? -15.540 5.760 0.494 1.00 87.75 164 ALA A CA 1
ATOM 1250 C C . ALA A 1 164 ? -15.467 6.435 -0.883 1.00 87.75 164 ALA A C 1
ATOM 1252 O O . ALA A 1 164 ? -15.361 5.745 -1.892 1.00 87.75 164 ALA A O 1
ATOM 1253 N N . LEU A 1 165 ? -15.459 7.770 -0.931 1.00 88.19 165 LEU A N 1
ATOM 1254 C CA . LEU A 1 165 ? -15.321 8.524 -2.177 1.00 88.19 165 LEU A CA 1
ATOM 1255 C C . LEU A 1 165 ? -13.994 8.229 -2.881 1.00 88.19 165 LEU A C 1
ATOM 1257 O O . LEU A 1 165 ? -13.998 8.030 -4.089 1.00 88.19 165 LEU A O 1
ATOM 1261 N N . GLY A 1 166 ? -12.880 8.147 -2.149 1.00 84.75 166 GLY A N 1
ATOM 1262 C CA . GLY A 1 166 ? -11.582 7.768 -2.708 1.00 84.75 166 GLY A CA 1
ATOM 1263 C C . GLY A 1 166 ? -11.587 6.342 -3.260 1.00 84.75 166 GLY A C 1
ATOM 1264 O O . GLY A 1 166 ? -11.134 6.112 -4.378 1.00 84.75 166 GLY A O 1
ATOM 1265 N N . TYR A 1 167 ? -12.175 5.398 -2.518 1.00 84.19 167 TYR A N 1
ATOM 1266 C CA . TYR A 1 167 ? -12.281 4.002 -2.940 1.00 84.19 167 TYR A CA 1
ATOM 1267 C C . TYR A 1 167 ? -13.126 3.829 -4.204 1.00 84.19 167 TYR A C 1
ATOM 1269 O O . TYR A 1 167 ? -12.683 3.227 -5.180 1.00 84.19 167 TYR A O 1
ATOM 1277 N N . PHE A 1 168 ? -14.342 4.378 -4.209 1.00 82.19 168 PHE A N 1
ATOM 1278 C CA . PHE A 1 168 ? -15.224 4.303 -5.370 1.00 82.19 168 PHE A CA 1
ATOM 1279 C C . PHE A 1 168 ? -14.701 5.150 -6.530 1.00 82.19 168 PHE A C 1
ATOM 1281 O O . PHE A 1 168 ? -14.791 4.712 -7.671 1.00 82.19 168 PHE A O 1
ATOM 1288 N N . GLY A 1 169 ? -14.091 6.303 -6.255 1.00 81.62 169 GLY A N 1
ATOM 1289 C CA . GLY A 1 169 ? -13.523 7.194 -7.263 1.00 81.62 169 GLY A CA 1
ATOM 1290 C C . GLY A 1 169 ? -12.362 6.583 -8.045 1.00 81.62 169 GLY A C 1
ATOM 1291 O O . GLY A 1 169 ? -12.283 6.775 -9.254 1.00 81.62 169 GLY A O 1
ATOM 1292 N N . ALA A 1 170 ? -11.504 5.789 -7.401 1.00 76.50 170 ALA A N 1
ATOM 1293 C CA . ALA A 1 170 ? -10.333 5.200 -8.052 1.00 76.50 170 ALA A CA 1
ATOM 1294 C C . ALA A 1 170 ? -10.668 4.270 -9.236 1.00 76.50 170 ALA A C 1
ATOM 1296 O O . ALA A 1 170 ? -9.907 4.193 -10.200 1.00 76.50 170 ALA A O 1
ATOM 1297 N N . GLY A 1 171 ? -11.815 3.583 -9.204 1.00 71.00 171 GLY A N 1
ATOM 1298 C CA . GLY A 1 171 ? -12.265 2.759 -10.331 1.00 71.00 171 GLY A CA 1
ATOM 1299 C C . GLY A 1 171 ? -13.099 3.508 -11.376 1.00 71.00 171 GLY A C 1
ATOM 1300 O O . GLY A 1 171 ? -13.247 2.997 -12.485 1.00 71.00 171 GLY A O 1
ATOM 1301 N N . LEU A 1 172 ? -13.591 4.722 -11.080 1.00 73.88 172 LEU A N 1
ATOM 1302 C CA . LEU A 1 172 ? -14.345 5.536 -12.045 1.00 73.88 172 LEU A CA 1
ATOM 1303 C C . LEU A 1 172 ? -13.480 5.973 -13.232 1.00 73.88 172 LEU A C 1
ATOM 1305 O O . LEU A 1 172 ? -13.986 6.034 -14.349 1.00 73.88 172 LEU A O 1
ATOM 1309 N N . PHE A 1 173 ? -12.182 6.220 -13.022 1.00 69.38 173 PHE A N 1
ATOM 1310 C CA . PHE A 1 173 ? -11.261 6.592 -14.104 1.00 69.38 173 PHE A CA 1
ATOM 1311 C C . PHE A 1 173 ? -11.199 5.536 -15.213 1.00 69.38 173 PHE A C 1
ATOM 1313 O O . PHE A 1 173 ? -11.134 5.874 -16.389 1.00 69.38 173 PHE A O 1
ATOM 1320 N N . ALA A 1 174 ? -11.299 4.252 -14.866 1.00 68.06 174 ALA A N 1
ATOM 1321 C CA . ALA A 1 174 ? -11.277 3.175 -15.852 1.00 68.06 174 ALA A CA 1
ATOM 1322 C C . ALA A 1 174 ? -12.600 2.981 -16.605 1.00 68.06 174 ALA A C 1
ATOM 1324 O O . ALA A 1 174 ? -12.607 2.294 -17.624 1.00 68.06 174 ALA A O 1
ATOM 1325 N N . LEU A 1 175 ? -13.697 3.582 -16.128 1.00 69.38 175 LEU A N 1
ATOM 1326 C CA . LEU A 1 175 ? -14.983 3.616 -16.835 1.00 69.38 175 LEU A CA 1
ATOM 1327 C C . LEU A 1 175 ? -15.045 4.731 -17.889 1.00 69.38 175 LEU A C 1
ATOM 1329 O O . LEU A 1 175 ? -15.957 4.727 -18.707 1.00 69.38 175 LEU A O 1
ATOM 1333 N N . GLN A 1 176 ? -14.113 5.690 -17.849 1.00 74.50 176 GLN A N 1
ATOM 1334 C CA . GLN A 1 176 ? -14.031 6.799 -18.807 1.00 74.50 176 GLN A CA 1
ATOM 1335 C C . GLN A 1 176 ? -13.175 6.469 -20.038 1.00 74.50 176 GLN A C 1
ATOM 1337 O O . GLN A 1 176 ? -13.175 7.234 -20.998 1.00 74.50 176 GLN A O 1
ATOM 1342 N N . GLU A 1 177 ? -12.435 5.360 -20.013 1.00 73.44 177 GLU A N 1
ATOM 1343 C CA . GLU A 1 177 ? -11.643 4.906 -21.156 1.00 73.44 177 GLU A CA 1
ATOM 1344 C C . GLU A 1 177 ? -12.494 4.096 -22.138 1.00 73.44 177 GLU A C 1
ATOM 1346 O O . GLU A 1 177 ? -13.342 3.307 -21.723 1.00 73.44 177 GLU A O 1
ATOM 1351 N N . ASP A 1 178 ? -12.235 4.273 -23.438 1.00 74.19 178 ASP A N 1
ATOM 1352 C CA . ASP A 1 178 ? -12.935 3.585 -24.524 1.00 74.19 178 ASP A CA 1
ATOM 1353 C C . ASP A 1 178 ? -11.933 2.730 -25.331 1.00 74.19 178 ASP A C 1
ATOM 1355 O O . ASP A 1 178 ? -11.071 3.288 -26.018 1.00 74.19 178 ASP A O 1
ATOM 1359 N N . PRO A 1 179 ? -11.990 1.384 -25.265 1.00 79.75 179 PRO A N 1
ATOM 1360 C CA . PRO A 1 179 ? -12.931 0.566 -24.499 1.00 79.75 179 PRO A CA 1
ATOM 1361 C C . PRO A 1 179 ? -12.606 0.505 -22.995 1.00 79.75 179 PRO A C 1
ATOM 1363 O O . PRO A 1 179 ? -11.445 0.534 -22.586 1.00 79.75 179 PRO A O 1
ATOM 1366 N N . ILE A 1 180 ? -13.643 0.307 -22.174 1.00 79.62 180 ILE A N 1
ATOM 1367 C CA . ILE A 1 180 ? -13.528 0.193 -20.710 1.00 79.62 180 ILE A CA 1
ATOM 1368 C C . ILE A 1 180 ? -12.546 -0.921 -20.321 1.00 79.62 180 ILE A C 1
ATOM 1370 O O . ILE A 1 180 ? -12.714 -2.092 -20.687 1.00 79.62 180 ILE A O 1
ATOM 1374 N N . ARG A 1 181 ? -11.557 -0.589 -19.482 1.00 79.00 181 ARG A N 1
ATOM 1375 C CA . ARG A 1 181 ? -10.570 -1.550 -18.961 1.00 79.00 181 ARG A CA 1
ATOM 1376 C C . ARG A 1 181 ? -11.130 -2.366 -17.796 1.00 79.00 181 ARG A C 1
ATOM 1378 O O . ARG A 1 181 ? -10.767 -2.179 -16.635 1.00 79.00 181 ARG A O 1
ATOM 1385 N N . TRP A 1 182 ? -11.980 -3.340 -18.107 1.00 78.75 182 TRP A N 1
ATOM 1386 C CA . TRP A 1 182 ? -12.597 -4.232 -17.115 1.00 78.75 182 TRP A CA 1
ATOM 1387 C C . TRP A 1 182 ? -11.595 -4.987 -16.235 1.00 78.75 182 TRP A C 1
ATOM 1389 O O . TRP A 1 182 ? -11.873 -5.244 -15.067 1.00 78.75 182 TRP A O 1
ATOM 1399 N N . THR A 1 183 ? -10.414 -5.314 -16.763 1.00 78.38 183 THR A N 1
ATOM 1400 C CA . THR A 1 183 ? -9.340 -5.964 -15.996 1.00 78.38 183 THR A CA 1
ATOM 1401 C C . THR A 1 183 ? -8.799 -5.059 -14.891 1.00 78.38 183 THR A C 1
ATOM 1403 O O . THR A 1 183 ? -8.587 -5.530 -13.777 1.00 78.38 183 THR A O 1
ATOM 1406 N N . TYR A 1 184 ? -8.637 -3.761 -15.165 1.00 78.19 184 TYR A N 1
ATOM 1407 C CA . TYR A 1 184 ? -8.250 -2.771 -14.163 1.00 78.19 184 TYR A CA 1
ATOM 1408 C C . TYR A 1 184 ? -9.339 -2.644 -13.090 1.00 78.19 184 TYR A C 1
ATOM 1410 O O . TYR A 1 184 ? -9.051 -2.795 -11.908 1.00 78.19 184 TYR A O 1
ATOM 1418 N N . VAL A 1 185 ? -10.604 -2.471 -13.495 1.00 81.25 185 VAL A N 1
ATOM 1419 C CA . VAL A 1 185 ? -11.751 -2.360 -12.573 1.00 81.25 185 VAL A CA 1
ATOM 1420 C C . VAL A 1 185 ? -11.853 -3.587 -11.656 1.00 81.25 185 VAL A C 1
ATOM 1422 O O . VAL A 1 185 ? -12.038 -3.452 -10.445 1.00 81.25 185 VAL A O 1
ATOM 1425 N N . ALA A 1 186 ? -11.686 -4.788 -12.217 1.00 82.75 186 ALA A N 1
ATOM 1426 C CA . ALA A 1 186 ? -11.742 -6.042 -11.474 1.00 82.75 186 ALA A CA 1
ATOM 1427 C C . ALA A 1 186 ? -10.609 -6.168 -10.449 1.00 82.75 186 ALA A C 1
ATOM 1429 O O . ALA A 1 186 ? -10.859 -6.569 -9.314 1.00 82.75 186 ALA A O 1
ATOM 1430 N N . VAL A 1 187 ? -9.376 -5.803 -10.817 1.00 80.94 187 VAL A N 1
ATOM 1431 C CA . VAL A 1 187 ? -8.244 -5.796 -9.878 1.00 80.94 187 VAL A CA 1
ATOM 1432 C C . VAL A 1 187 ? -8.475 -4.759 -8.782 1.00 80.94 187 VAL A C 1
ATOM 1434 O O . VAL A 1 187 ? -8.264 -5.062 -7.608 1.00 80.94 187 VAL A O 1
ATOM 1437 N N . VAL A 1 188 ? -8.984 -3.580 -9.147 1.00 80.81 188 VAL A N 1
ATOM 1438 C CA . VAL A 1 188 ? -9.135 -2.462 -8.221 1.00 80.81 188 VAL A CA 1
ATOM 1439 C C . VAL A 1 188 ? -10.158 -2.726 -7.125 1.00 80.81 188 VAL A C 1
ATOM 1441 O O . VAL A 1 188 ? -9.857 -2.565 -5.942 1.00 80.81 188 VAL A O 1
ATOM 1444 N N . TYR A 1 189 ? -11.357 -3.164 -7.501 1.00 81.88 189 TYR A N 1
ATOM 1445 C CA . TYR A 1 189 ? -12.417 -3.437 -6.531 1.00 81.88 189 TYR A CA 1
ATOM 1446 C C . TYR A 1 189 ? -12.358 -4.858 -5.965 1.00 81.88 189 TYR A C 1
ATOM 1448 O O . TYR A 1 189 ? -12.774 -5.085 -4.828 1.00 81.88 189 TYR A O 1
ATOM 1456 N N . GLY A 1 190 ? -11.849 -5.819 -6.739 1.00 81.56 190 GLY A N 1
ATOM 1457 C CA . GLY A 1 190 ? -11.744 -7.220 -6.337 1.00 81.56 190 GLY A CA 1
ATOM 1458 C C . GLY A 1 190 ? -10.551 -7.507 -5.429 1.00 81.56 190 GLY A C 1
ATOM 1459 O O . GLY A 1 190 ? -10.665 -8.349 -4.540 1.00 81.56 190 GLY A O 1
ATOM 1460 N N . GLY A 1 191 ? -9.432 -6.795 -5.593 1.00 80.62 191 GLY A N 1
ATOM 1461 C CA . GLY A 1 191 ? -8.216 -6.984 -4.795 1.00 80.62 191 GLY A CA 1
ATOM 1462 C C . GLY A 1 191 ? -8.461 -6.890 -3.283 1.00 80.62 191 GLY A C 1
ATOM 1463 O O . GLY A 1 191 ? -8.169 -7.847 -2.566 1.00 80.62 191 GLY A O 1
ATOM 1464 N N . PRO A 1 192 ? -9.067 -5.805 -2.772 1.00 78.31 192 PRO A N 1
ATOM 1465 C CA . PRO A 1 192 ? -9.378 -5.654 -1.350 1.00 78.31 192 PRO A CA 1
ATOM 1466 C C . PRO A 1 192 ? -10.306 -6.749 -0.811 1.00 78.31 192 PRO A C 1
ATOM 1468 O O . PRO A 1 192 ? -10.079 -7.270 0.279 1.00 78.31 192 PRO A O 1
ATOM 1471 N N . ILE A 1 193 ? -11.315 -7.153 -1.590 1.00 81.81 193 ILE A N 1
ATOM 1472 C CA . ILE A 1 193 ? -12.223 -8.251 -1.226 1.00 81.81 193 ILE A CA 1
ATOM 1473 C C . ILE A 1 193 ? -11.438 -9.564 -1.110 1.00 81.81 193 ILE A C 1
ATOM 1475 O O . ILE A 1 193 ? -11.562 -10.273 -0.111 1.00 81.81 193 ILE A O 1
ATOM 1479 N N . ALA A 1 194 ? -10.586 -9.866 -2.092 1.00 84.62 194 ALA A N 1
ATOM 1480 C CA . ALA A 1 194 ? -9.734 -11.050 -2.082 1.00 84.62 194 ALA A CA 1
ATOM 1481 C C . ALA A 1 194 ? -8.773 -11.056 -0.882 1.00 84.62 194 ALA A C 1
ATOM 1483 O O . ALA A 1 194 ? -8.611 -12.091 -0.237 1.00 84.62 194 ALA A O 1
ATOM 1484 N N . LEU A 1 195 ? -8.193 -9.905 -0.526 1.00 82.50 195 LEU A N 1
ATOM 1485 C CA . LEU A 1 195 ? -7.328 -9.761 0.648 1.00 82.50 195 LEU A CA 1
ATOM 1486 C C . LEU A 1 195 ? -8.088 -9.974 1.965 1.00 82.50 195 LEU A C 1
ATOM 1488 O O . LEU A 1 195 ? -7.563 -10.627 2.867 1.00 82.50 195 LEU A O 1
ATOM 1492 N N . ILE A 1 196 ? -9.333 -9.496 2.074 1.00 84.44 196 ILE A N 1
ATOM 1493 C CA . ILE A 1 196 ? -10.192 -9.767 3.238 1.00 84.44 196 ILE A CA 1
ATOM 1494 C C . ILE A 1 196 ? -10.450 -11.273 3.362 1.00 84.44 196 ILE A C 1
ATOM 1496 O O . ILE A 1 196 ? -10.269 -11.838 4.442 1.00 84.44 196 ILE A O 1
ATOM 1500 N N . PHE A 1 197 ? -10.818 -11.945 2.267 1.00 87.56 197 PHE A N 1
ATOM 1501 C CA . PHE A 1 197 ? -11.013 -13.398 2.271 1.00 87.56 197 PHE A CA 1
ATOM 1502 C C . PHE A 1 197 ? -9.731 -14.155 2.618 1.00 87.56 197 PHE A C 1
ATOM 1504 O O . PHE A 1 197 ? -9.783 -15.088 3.419 1.00 87.56 197 PHE A O 1
ATOM 1511 N N . LEU A 1 198 ? -8.582 -13.734 2.084 1.00 86.75 198 LEU A N 1
ATOM 1512 C CA . LEU A 1 198 ? -7.280 -14.308 2.415 1.00 86.75 198 LEU A CA 1
ATOM 1513 C C . LEU A 1 198 ? -6.971 -14.159 3.911 1.00 86.75 198 LEU A C 1
ATOM 1515 O O . LEU A 1 198 ? -6.589 -15.134 4.555 1.00 86.75 198 LEU A O 1
ATOM 1519 N N . GLY A 1 199 ? -7.198 -12.978 4.489 1.00 85.25 199 GLY A N 1
ATOM 1520 C CA . GLY A 1 199 ? -7.019 -12.737 5.922 1.00 85.25 199 GLY A CA 1
ATOM 1521 C C . GLY A 1 199 ? -7.934 -13.608 6.788 1.00 85.25 199 GLY A C 1
ATOM 1522 O O . GLY A 1 199 ? -7.487 -14.209 7.767 1.00 85.25 199 GLY A O 1
ATOM 1523 N N . LEU A 1 200 ? -9.207 -13.749 6.404 1.00 86.94 200 LEU A N 1
ATOM 1524 C CA . LEU A 1 200 ? -10.156 -14.634 7.086 1.00 86.94 200 LEU A CA 1
ATOM 1525 C C . LEU A 1 200 ? -9.760 -16.112 6.966 1.00 86.94 200 LEU A C 1
ATOM 1527 O O . LEU A 1 200 ? -9.863 -16.850 7.947 1.00 86.94 200 LEU A O 1
ATOM 1531 N N . ALA A 1 201 ? -9.270 -16.540 5.801 1.00 88.06 201 ALA A N 1
ATOM 1532 C CA . ALA A 1 201 ? -8.776 -17.894 5.577 1.00 88.06 201 ALA A CA 1
ATOM 1533 C C . ALA A 1 201 ? -7.533 -18.187 6.430 1.00 88.06 201 ALA A C 1
ATOM 1535 O O . ALA A 1 201 ? -7.491 -19.210 7.114 1.00 88.06 201 ALA A O 1
ATOM 1536 N N . LEU A 1 202 ? -6.563 -17.267 6.473 1.00 85.50 202 LEU A N 1
ATOM 1537 C CA . LEU A 1 202 ? -5.377 -17.372 7.331 1.00 85.50 202 LEU A CA 1
ATOM 1538 C C . LEU A 1 202 ? -5.758 -17.473 8.810 1.00 85.50 202 LEU A C 1
ATOM 1540 O O . LEU A 1 202 ? -5.229 -18.324 9.527 1.00 85.50 202 LEU A O 1
ATOM 1544 N N . ARG A 1 203 ? -6.731 -16.670 9.258 1.00 83.81 203 ARG A N 1
ATOM 1545 C CA . ARG A 1 203 ? -7.266 -16.752 10.621 1.00 83.81 203 ARG A CA 1
ATOM 1546 C C . ARG A 1 203 ? -7.940 -18.098 10.888 1.00 83.81 203 ARG A C 1
ATOM 1548 O O . ARG A 1 203 ? -7.732 -18.684 11.947 1.00 83.81 203 ARG A O 1
ATOM 1555 N N . ALA A 1 204 ? -8.735 -18.609 9.950 1.00 85.94 204 ALA A N 1
ATOM 1556 C CA . ALA A 1 204 ? -9.390 -19.907 10.090 1.00 85.94 204 ALA A CA 1
ATOM 1557 C C . ALA A 1 204 ? -8.370 -21.054 10.186 1.00 85.94 204 ALA A C 1
ATOM 1559 O O . ALA A 1 204 ? -8.512 -21.932 11.038 1.00 85.94 204 ALA A O 1
ATOM 1560 N N . VAL A 1 205 ? -7.315 -21.024 9.364 1.00 85.56 205 VAL A N 1
ATOM 1561 C CA . VAL A 1 205 ? -6.191 -21.972 9.442 1.00 85.56 205 VAL A CA 1
ATOM 1562 C C . VAL A 1 205 ? -5.479 -21.849 10.787 1.00 85.56 205 VAL A C 1
ATOM 1564 O O . VAL A 1 205 ? -5.222 -22.861 11.435 1.00 85.56 205 VAL A O 1
ATOM 1567 N N . SER A 1 206 ? -5.231 -20.624 11.254 1.00 83.38 206 SER A N 1
ATOM 1568 C CA . SER A 1 206 ? -4.623 -20.382 12.563 1.00 83.38 206 SER A CA 1
ATOM 1569 C C . SER A 1 206 ? -5.440 -20.998 13.705 1.00 83.38 206 SER A C 1
ATOM 1571 O O . SER A 1 206 ? -4.885 -21.705 14.544 1.00 83.38 206 SER A O 1
ATOM 1573 N N . LEU A 1 207 ? -6.764 -20.811 13.711 1.00 81.19 207 LEU A N 1
ATOM 1574 C CA . LEU A 1 207 ? -7.648 -21.381 14.735 1.00 81.19 207 LEU A CA 1
ATOM 1575 C C . LEU A 1 207 ? -7.682 -22.916 14.705 1.00 81.19 207 LEU A C 1
ATOM 1577 O O . LEU A 1 207 ? -7.769 -23.543 15.759 1.00 81.19 207 LEU A O 1
ATOM 1581 N N . ARG A 1 208 ? -7.586 -23.529 13.517 1.00 80.31 208 ARG A N 1
ATOM 1582 C CA . ARG A 1 208 ? -7.526 -24.994 13.366 1.00 80.31 208 ARG A CA 1
ATOM 1583 C C . ARG A 1 208 ? -6.225 -25.592 13.899 1.00 80.31 208 ARG A C 1
ATOM 1585 O O . ARG A 1 208 ? -6.250 -26.709 14.398 1.00 80.31 208 ARG A O 1
ATOM 1592 N N . LEU A 1 209 ? -5.114 -24.863 13.801 1.00 75.12 209 LEU A N 1
ATOM 1593 C CA . LEU A 1 209 ? -3.802 -25.327 14.262 1.00 75.12 209 LEU A CA 1
ATOM 1594 C C . LEU A 1 209 ? -3.591 -25.162 15.776 1.00 75.12 209 LEU A C 1
ATOM 1596 O O . LEU A 1 209 ? -2.824 -25.927 16.352 1.00 75.12 209 LEU A O 1
ATOM 1600 N N . HIS A 1 210 ? -4.253 -24.195 16.426 1.00 63.94 210 HIS A N 1
ATOM 1601 C CA . HIS A 1 210 ? -3.979 -23.846 17.833 1.00 63.94 210 HIS A CA 1
ATOM 1602 C C . HIS A 1 210 ? -5.137 -24.117 18.808 1.00 63.94 210 HIS A C 1
ATOM 1604 O O . HIS A 1 210 ? -4.949 -23.989 20.017 1.00 63.94 210 HIS A O 1
ATOM 1610 N N . GLY A 1 211 ? -6.330 -24.475 18.318 1.00 59.88 211 GLY A N 1
ATOM 1611 C CA . GLY A 1 211 ? -7.552 -24.382 19.121 1.00 59.88 211 GLY A CA 1
ATOM 1612 C C . GLY A 1 211 ? -7.902 -22.916 19.420 1.00 59.88 211 GLY A C 1
ATOM 1613 O O . GLY A 1 211 ? -7.086 -22.011 19.247 1.00 59.88 211 GLY A O 1
ATOM 1614 N N . THR A 1 212 ? -9.143 -22.634 19.822 1.00 54.78 212 THR A N 1
ATOM 1615 C CA . THR A 1 212 ? -9.552 -21.261 20.172 1.00 54.78 212 THR A CA 1
ATOM 1616 C C . THR A 1 212 ? -8.610 -20.675 21.229 1.00 54.78 212 THR A C 1
ATOM 1618 O O . THR A 1 212 ? -8.431 -21.325 22.264 1.00 54.78 212 THR A O 1
ATOM 1621 N N . PRO A 1 213 ? -8.029 -19.476 21.016 1.00 51.78 213 PRO A N 1
ATOM 1622 C CA . PRO A 1 213 ? -7.131 -18.868 21.988 1.00 51.78 213 PRO A CA 1
ATOM 1623 C C . PRO A 1 213 ? -7.858 -18.743 23.331 1.00 51.78 213 PRO A C 1
ATOM 1625 O O . PRO A 1 213 ? -8.955 -18.178 23.398 1.00 51.78 213 PRO A O 1
ATOM 1628 N N . ARG A 1 214 ? -7.279 -19.324 24.392 1.00 46.41 214 ARG A N 1
ATOM 1629 C CA . ARG A 1 214 ? -7.746 -19.086 25.762 1.00 46.41 214 ARG A CA 1
ATOM 1630 C C . ARG A 1 214 ? -7.529 -17.597 26.040 1.00 46.41 214 ARG A C 1
ATOM 1632 O O . ARG A 1 214 ? -6.406 -17.122 25.901 1.00 46.41 214 ARG A O 1
ATOM 1639 N N . ARG A 1 215 ? -8.641 -16.900 26.293 1.00 38.59 215 ARG A N 1
ATOM 1640 C CA . ARG A 1 215 ? -8.698 -15.470 26.619 1.00 38.59 215 ARG A CA 1
ATOM 1641 C C . ARG A 1 215 ? -7.780 -15.116 27.778 1.00 38.59 215 ARG A C 1
ATOM 1643 O O . ARG A 1 215 ? -7.689 -15.954 28.701 1.00 38.59 215 ARG A O 1
#

pLDDT: mean 82.97, std 9.57, range [38.59, 95.38]

Foldseek 3Di:
DPQFPVCNQLVVQLVVCVVVVHPSNVRSVVVVVVVVVVVVVVVVVVLFVVLLVVLVPDDPLLFACLQNDADPVRGRVSVSVVVVVVVCVVVVVVVVCVVVVVDDPRVVVLLVVLQVVLVVLVVLLVVLVVQLVCLVVVPDDPDDPDPDSVVSNVVSVVSNVVSVCSLVVSQVVQVPDVVRPVVSNCCSNVVVVVVVVVSVVRSVVSCVVPPDDDD